Protein AF-A0A938Q9A0-F1 (afdb_monomer)

Structure (mmCIF, N/CA/C/O backbone):
data_AF-A0A938Q9A0-F1
#
_entry.id   AF-A0A938Q9A0-F1
#
loop_
_atom_site.group_PDB
_atom_site.id
_atom_site.type_symbol
_atom_site.label_atom_id
_atom_site.label_alt_id
_atom_site.label_comp_id
_atom_site.label_asym_id
_atom_site.label_entity_id
_atom_site.label_seq_id
_atom_site.pdbx_PDB_ins_code
_atom_site.Cartn_x
_atom_site.Cartn_y
_atom_site.Cartn_z
_atom_site.occupancy
_atom_site.B_iso_or_equiv
_atom_site.auth_seq_id
_atom_site.auth_comp_id
_atom_site.auth_asym_id
_atom_site.auth_atom_id
_atom_site.pdbx_PDB_model_num
ATOM 1 N N . MET A 1 1 ? 18.899 2.960 1.659 1.00 56.22 1 MET A N 1
ATOM 2 C CA . MET A 1 1 ? 18.277 3.470 2.898 1.00 56.22 1 MET A CA 1
ATOM 3 C C . MET A 1 1 ? 16.935 4.094 2.533 1.00 56.22 1 MET A C 1
ATOM 5 O O . MET A 1 1 ? 16.934 4.959 1.668 1.00 56.22 1 MET A O 1
ATOM 9 N N . ILE A 1 2 ? 15.813 3.641 3.104 1.00 67.94 2 ILE A N 1
ATOM 10 C CA . ILE A 1 2 ? 14.470 4.151 2.763 1.00 67.94 2 ILE A CA 1
ATOM 11 C C . ILE A 1 2 ? 13.910 4.893 3.974 1.00 67.94 2 ILE A C 1
ATOM 13 O O . ILE A 1 2 ? 13.838 4.337 5.070 1.00 67.94 2 ILE A O 1
ATOM 17 N N . CYS A 1 3 ? 13.526 6.153 3.779 1.00 80.00 3 CYS A N 1
ATOM 18 C CA . CYS A 1 3 ? 12.775 6.898 4.783 1.00 80.00 3 CYS A CA 1
ATOM 19 C C . CYS A 1 3 ? 11.331 6.392 4.789 1.00 80.00 3 CYS A C 1
ATOM 21 O O . CYS A 1 3 ? 10.686 6.365 3.738 1.00 80.00 3 CYS A O 1
ATOM 23 N N . ILE A 1 4 ? 10.836 5.985 5.954 1.00 85.50 4 ILE A N 1
ATOM 24 C CA . ILE A 1 4 ? 9.494 5.433 6.125 1.00 85.50 4 ILE A CA 1
ATOM 25 C C . ILE A 1 4 ? 8.637 6.445 6.882 1.00 85.50 4 ILE A C 1
ATOM 27 O O . ILE A 1 4 ? 9.059 7.037 7.873 1.00 85.50 4 ILE A O 1
ATOM 31 N N . GLU A 1 5 ? 7.412 6.649 6.419 1.00 91.62 5 GLU A N 1
ATOM 32 C CA . GLU A 1 5 ? 6.390 7.369 7.165 1.00 91.62 5 GLU A CA 1
ATOM 33 C C . GLU A 1 5 ? 5.386 6.369 7.738 1.00 91.62 5 GLU A C 1
ATOM 35 O O . GLU A 1 5 ? 5.015 5.379 7.104 1.00 91.62 5 GLU A O 1
ATOM 40 N N . LYS A 1 6 ? 4.960 6.643 8.966 1.00 93.12 6 LYS A N 1
ATOM 41 C CA . LYS A 1 6 ? 3.961 5.891 9.707 1.00 93.12 6 LYS A CA 1
ATOM 42 C C . LYS A 1 6 ? 2.681 6.704 9.790 1.00 93.12 6 LYS A C 1
ATOM 44 O O . LYS A 1 6 ? 2.700 7.806 10.334 1.00 93.12 6 LYS A O 1
ATOM 49 N N . ALA A 1 7 ? 1.571 6.150 9.315 1.00 94.62 7 ALA A N 1
ATOM 50 C CA . ALA A 1 7 ? 0.244 6.711 9.553 1.00 94.62 7 ALA A CA 1
ATOM 51 C C . ALA A 1 7 ? -0.499 5.849 10.576 1.00 94.62 7 ALA A C 1
ATOM 53 O O . ALA A 1 7 ? -0.670 4.651 10.370 1.00 94.62 7 ALA A O 1
ATOM 54 N N . ILE A 1 8 ? -0.902 6.450 11.691 1.00 94.81 8 ILE A N 1
ATOM 55 C CA . ILE A 1 8 ? -1.586 5.801 12.811 1.00 94.81 8 ILE A CA 1
ATOM 56 C C . ILE A 1 8 ? -3.073 6.124 12.706 1.00 94.81 8 ILE A C 1
ATOM 58 O O . ILE A 1 8 ? -3.436 7.295 12.680 1.00 94.81 8 ILE A O 1
ATOM 62 N N . PHE A 1 9 ? -3.919 5.100 12.687 1.00 94.69 9 PHE A N 1
ATOM 63 C CA . PHE A 1 9 ? -5.373 5.196 12.595 1.00 94.69 9 PHE A CA 1
ATOM 64 C C . PHE A 1 9 ? -5.993 4.768 13.920 1.00 94.69 9 PHE A C 1
ATOM 66 O O . PHE A 1 9 ? -5.684 3.686 14.414 1.00 94.69 9 PHE A O 1
ATOM 73 N N . GLN A 1 10 ? -6.874 5.596 14.478 1.00 94.75 10 GLN A N 1
ATOM 74 C CA . GLN A 1 10 ? -7.538 5.355 15.759 1.00 94.75 10 GLN A CA 1
ATOM 75 C C . GLN A 1 10 ? -9.055 5.527 15.647 1.00 94.75 10 GLN A C 1
ATOM 77 O O . GLN A 1 10 ? -9.542 6.528 15.113 1.00 94.75 10 GLN A O 1
ATOM 82 N N . GLY A 1 11 ? -9.790 4.562 16.194 1.00 92.88 11 GLY A N 1
ATOM 83 C CA . GLY A 1 11 ? -11.246 4.540 16.304 1.00 92.88 11 GLY A CA 1
ATOM 84 C C . GLY A 1 11 ? -11.849 3.220 15.821 1.00 92.88 11 GLY A C 1
ATOM 85 O O . GLY A 1 11 ? -11.248 2.494 15.029 1.00 92.88 11 GLY A O 1
ATOM 86 N N . ALA A 1 12 ? -13.087 2.941 16.238 1.00 90.56 12 ALA A N 1
ATOM 87 C CA . ALA A 1 12 ? -13.800 1.689 15.952 1.00 90.56 12 ALA A CA 1
ATOM 88 C C . ALA A 1 12 ? -13.906 1.317 14.454 1.00 90.56 12 ALA A C 1
ATOM 90 O O . ALA A 1 12 ? -14.073 0.151 14.109 1.00 90.56 12 ALA A O 1
ATOM 91 N N . ASN A 1 13 ? -13.780 2.290 13.542 1.00 91.75 13 ASN A N 1
ATOM 92 C CA . ASN A 1 13 ? -13.828 2.068 12.093 1.00 91.75 13 ASN A CA 1
ATOM 93 C C . ASN A 1 13 ? -12.444 1.960 11.423 1.00 91.75 13 ASN A C 1
ATOM 95 O O . ASN A 1 13 ? -12.386 1.817 10.201 1.00 91.75 13 ASN A O 1
ATOM 99 N N . ALA A 1 14 ? -11.333 2.031 12.166 1.00 91.50 14 ALA A N 1
ATOM 100 C CA . ALA A 1 14 ? -9.981 2.031 11.592 1.00 91.50 14 ALA A CA 1
ATOM 101 C C . ALA A 1 14 ? -9.721 0.777 10.742 1.00 91.50 14 ALA A C 1
ATOM 103 O O . ALA A 1 14 ? -9.290 0.877 9.592 1.00 91.50 14 ALA A O 1
ATOM 104 N N . SER A 1 15 ? -10.101 -0.391 11.265 1.00 90.12 15 SER A N 1
ATOM 105 C CA . SER A 1 15 ? -10.031 -1.663 10.541 1.00 90.12 15 SER A CA 1
ATOM 106 C C . SER A 1 15 ? -10.834 -1.637 9.234 1.00 90.12 15 SER A C 1
ATOM 108 O O . SER A 1 15 ? -10.349 -2.082 8.194 1.00 90.12 15 SER A O 1
ATOM 110 N N . LYS A 1 16 ? -12.038 -1.048 9.253 1.00 90.44 16 LYS A N 1
ATOM 111 C CA . LYS A 1 16 ? -12.917 -0.955 8.079 1.00 90.44 16 LYS A CA 1
ATOM 112 C C . LYS A 1 16 ? -12.311 -0.094 6.972 1.00 90.44 16 LYS A C 1
ATOM 114 O O . LYS A 1 16 ? -12.381 -0.485 5.812 1.00 90.44 16 LYS A O 1
ATOM 119 N N . ILE A 1 17 ? -11.704 1.044 7.312 1.00 91.75 17 ILE A N 1
ATOM 120 C CA . ILE A 1 17 ? -11.026 1.899 6.325 1.00 91.75 17 ILE A CA 1
ATOM 121 C C . ILE A 1 17 ? -9.874 1.143 5.682 1.00 91.75 17 ILE A C 1
ATOM 123 O O . ILE A 1 17 ? -9.798 1.070 4.461 1.00 91.75 17 ILE A O 1
ATOM 127 N N . LEU A 1 18 ? -9.001 0.545 6.496 1.00 91.75 18 LEU A N 1
ATOM 128 C CA . LEU A 1 18 ? -7.861 -0.202 5.975 1.00 91.75 18 LEU A CA 1
ATOM 129 C C . LEU A 1 18 ? -8.334 -1.368 5.105 1.00 91.75 18 LEU A C 1
ATOM 131 O O . LEU A 1 18 ? -7.837 -1.536 3.998 1.00 91.75 18 LEU A O 1
ATOM 135 N N . HIS A 1 19 ? -9.373 -2.089 5.530 1.00 90.62 19 HIS A N 1
ATOM 136 C CA . HIS A 1 19 ? -9.998 -3.129 4.721 1.00 90.62 19 HIS A CA 1
ATOM 137 C C . HIS A 1 19 ? -10.484 -2.613 3.357 1.00 90.62 19 HIS A C 1
ATOM 139 O O . HIS A 1 19 ? -10.348 -3.331 2.374 1.00 90.62 19 HIS A O 1
ATOM 145 N N . GLN A 1 20 ? -11.018 -1.397 3.262 1.00 91.94 20 GLN A N 1
ATOM 146 C CA . GLN A 1 20 ? -11.504 -0.832 1.997 1.00 91.94 20 GLN A CA 1
ATOM 147 C C . GLN A 1 20 ? -10.385 -0.284 1.098 1.00 91.94 20 GLN A C 1
ATOM 149 O O . GLN A 1 20 ? -10.538 -0.267 -0.124 1.00 91.94 20 GLN A O 1
ATOM 154 N N . CYS A 1 21 ? -9.273 0.160 1.685 1.00 92.62 21 CYS A N 1
ATOM 155 C CA . CYS A 1 21 ? -8.177 0.807 0.959 1.00 92.62 21 CYS A CA 1
ATOM 156 C C . CYS A 1 21 ? -7.051 -0.152 0.554 1.00 92.62 21 CYS A C 1
ATOM 158 O O . CYS A 1 21 ? -6.199 0.223 -0.249 1.00 92.62 21 CYS A O 1
ATOM 160 N N . THR A 1 22 ? -7.008 -1.365 1.111 1.00 94.19 22 THR A N 1
ATOM 161 C CA . THR A 1 22 ? -5.899 -2.298 0.890 1.00 94.19 22 THR A CA 1
ATOM 162 C C . THR A 1 22 ? -6.353 -3.652 0.335 1.00 94.19 22 THR A C 1
ATOM 164 O O . THR A 1 22 ? -7.504 -4.055 0.482 1.00 94.19 22 THR A O 1
ATOM 167 N N . THR A 1 23 ? -5.451 -4.386 -0.318 1.00 93.62 23 THR A N 1
ATOM 168 C CA . THR A 1 23 ? -5.721 -5.701 -0.940 1.00 93.62 23 THR A CA 1
ATOM 169 C C . THR A 1 23 ? -5.754 -6.896 0.015 1.00 93.62 23 THR A C 1
ATOM 171 O O . THR A 1 23 ? -6.272 -7.943 -0.360 1.00 93.62 23 THR A O 1
ATOM 174 N N . ARG A 1 24 ? -5.225 -6.784 1.237 1.00 88.94 24 ARG A N 1
ATOM 175 C CA . ARG A 1 24 ? -5.362 -7.795 2.300 1.00 88.94 24 ARG A CA 1
ATOM 176 C C . ARG A 1 24 ? -6.357 -7.344 3.346 1.00 88.94 24 ARG A C 1
ATOM 178 O O . ARG A 1 24 ? -6.617 -6.150 3.507 1.00 88.94 24 ARG A O 1
ATOM 185 N N . SER A 1 25 ? -6.975 -8.292 4.039 1.00 74.44 25 SER A N 1
ATOM 186 C CA . SER A 1 25 ? -7.933 -7.925 5.068 1.00 74.44 25 SER A CA 1
ATOM 187 C C . SER A 1 25 ? -7.241 -7.365 6.310 1.00 74.44 25 SER A C 1
ATOM 189 O O . SER A 1 25 ? -6.481 -8.061 6.970 1.00 74.44 25 SER A O 1
ATOM 191 N N . GLY A 1 26 ? -7.577 -6.124 6.669 1.00 61.84 26 GLY A N 1
ATOM 192 C CA . GLY A 1 26 ? -7.323 -5.575 8.004 1.00 61.84 26 GLY A CA 1
ATOM 193 C C . GLY A 1 26 ? -8.413 -5.927 9.028 1.00 61.84 26 GLY A C 1
ATOM 194 O O . GLY A 1 26 ? -8.375 -5.406 10.139 1.00 61.84 26 GLY A O 1
ATOM 195 N N . SER A 1 27 ? -9.418 -6.740 8.652 1.00 54.12 27 SER A N 1
ATOM 196 C CA . SER A 1 27 ? -10.580 -7.069 9.503 1.00 54.12 27 SER A CA 1
ATOM 197 C C . SER A 1 27 ? -10.294 -8.139 10.547 1.00 54.12 27 SER A C 1
ATOM 199 O O . SER A 1 27 ? -10.993 -8.221 11.552 1.00 54.12 27 SER A O 1
ATOM 201 N N . SER A 1 28 ? -9.290 -8.974 10.301 1.00 56.50 28 SER A N 1
ATOM 202 C CA . SER A 1 28 ? -8.822 -9.951 11.271 1.00 56.50 28 SER A CA 1
ATOM 203 C C . SER A 1 28 ? -7.761 -9.254 12.105 1.00 56.50 28 SER A C 1
ATOM 205 O O . SER A 1 28 ? -6.746 -8.824 11.560 1.00 56.50 28 SER A O 1
ATOM 207 N N . TYR A 1 29 ? -8.005 -9.094 13.405 1.00 56.31 29 TYR A N 1
ATOM 208 C CA . TYR A 1 29 ? -6.988 -8.615 14.335 1.00 56.31 29 TYR A CA 1
ATOM 209 C C . TYR A 1 29 ? -5.810 -9.597 14.309 1.00 56.31 29 TYR A C 1
ATOM 211 O O . TYR A 1 29 ? -5.855 -10.656 14.931 1.00 56.31 29 TYR A O 1
ATOM 219 N N . ILE A 1 30 ? -4.791 -9.271 13.519 1.00 63.22 30 ILE A N 1
ATOM 220 C CA . ILE A 1 30 ? -3.557 -10.036 13.390 1.00 63.22 30 ILE A CA 1
ATOM 221 C C . ILE A 1 30 ? -2.452 -9.102 13.863 1.00 63.22 30 ILE A C 1
ATOM 223 O O . ILE A 1 30 ? -2.239 -8.030 13.297 1.00 63.22 30 ILE A O 1
ATOM 227 N N . THR A 1 31 ? -1.809 -9.484 14.962 1.00 65.06 31 THR A N 1
ATOM 228 C CA . THR A 1 31 ? -0.734 -8.713 15.598 1.00 65.06 31 THR A CA 1
ATOM 229 C C . THR A 1 31 ? 0.537 -8.699 14.753 1.00 65.06 31 THR A C 1
ATOM 231 O O . THR A 1 31 ? 1.344 -7.779 14.870 1.00 65.06 31 THR A O 1
ATOM 234 N N . GLU A 1 32 ? 0.709 -9.691 13.880 1.00 78.88 32 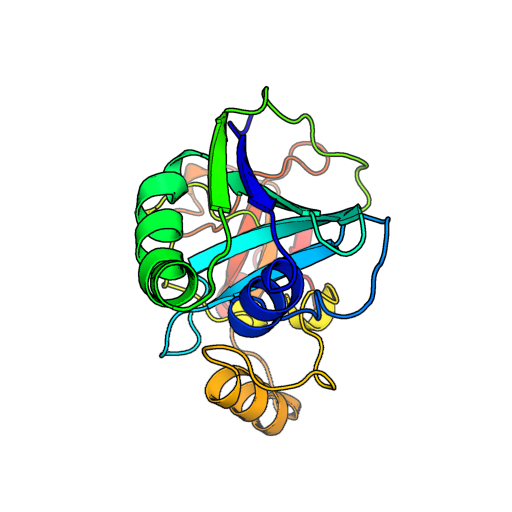GLU A N 1
ATOM 235 C CA . GLU A 1 32 ? 1.823 -9.748 12.942 1.00 78.88 32 GLU A CA 1
ATOM 236 C C . GLU A 1 32 ? 1.654 -8.723 11.810 1.00 78.88 32 GLU A C 1
ATOM 238 O O . GLU A 1 32 ? 0.584 -8.658 11.192 1.00 78.88 32 GLU A O 1
ATOM 243 N N . PRO A 1 33 ? 2.700 -7.934 11.497 1.00 83.06 33 PRO A N 1
ATOM 244 C CA . PRO A 1 33 ? 2.660 -7.005 10.381 1.00 83.06 33 PRO A CA 1
ATOM 245 C C . PRO A 1 33 ? 2.409 -7.721 9.053 1.00 83.06 33 PRO A C 1
ATOM 247 O O . PRO A 1 33 ? 3.059 -8.714 8.734 1.00 83.06 33 PRO A O 1
ATOM 250 N N . GLN A 1 34 ? 1.514 -7.174 8.236 1.00 86.50 34 GLN A N 1
ATOM 251 C CA . GLN A 1 34 ? 1.196 -7.716 6.918 1.00 86.50 34 GLN A CA 1
ATOM 252 C C . GLN A 1 34 ? 1.506 -6.709 5.827 1.00 86.50 34 GLN A C 1
ATOM 254 O O . GLN A 1 34 ? 1.153 -5.536 5.928 1.00 86.50 34 GLN A O 1
ATOM 259 N N . ILE A 1 35 ? 2.122 -7.172 4.745 1.00 89.00 35 ILE A N 1
ATOM 260 C CA . ILE A 1 35 ? 2.282 -6.355 3.547 1.00 89.00 35 ILE A CA 1
ATOM 261 C C . ILE A 1 35 ? 0.995 -6.407 2.738 1.00 89.00 35 ILE A C 1
ATOM 263 O O . ILE A 1 35 ? 0.460 -7.477 2.456 1.00 89.00 35 ILE A O 1
ATOM 267 N N . SER A 1 36 ? 0.505 -5.236 2.362 1.00 92.44 36 SER A N 1
ATOM 268 C CA . SER A 1 36 ? -0.679 -5.070 1.540 1.00 92.44 36 SER A CA 1
ATOM 269 C C . SER A 1 36 ? -0.441 -4.000 0.484 1.00 92.44 36 SER A C 1
ATOM 271 O O . SER A 1 36 ? 0.483 -3.195 0.577 1.00 92.44 36 SER A O 1
ATOM 273 N N . VAL A 1 37 ? -1.303 -3.973 -0.524 1.00 94.62 37 VAL A N 1
ATOM 274 C CA . VAL A 1 37 ? -1.210 -3.036 -1.639 1.00 94.62 37 VAL A CA 1
ATOM 275 C C . VAL A 1 37 ? -2.363 -2.039 -1.566 1.00 94.62 37 VAL A C 1
ATOM 277 O O . VAL A 1 37 ? -3.499 -2.442 -1.319 1.00 94.62 37 VAL A O 1
ATOM 280 N N . MET A 1 38 ? -2.084 -0.753 -1.777 1.00 96.44 38 MET A N 1
ATOM 281 C CA . MET A 1 38 ? -3.099 0.275 -2.020 1.00 96.44 38 MET A CA 1
ATOM 282 C C . MET A 1 38 ? -3.221 0.509 -3.521 1.00 96.44 38 MET A C 1
ATOM 284 O O . MET A 1 38 ? -2.213 0.693 -4.208 1.00 96.44 38 MET A O 1
ATOM 288 N N . LEU A 1 39 ? -4.449 0.500 -4.035 1.00 96.81 39 LEU A N 1
ATOM 289 C CA . LEU A 1 39 ? -4.734 0.636 -5.462 1.00 96.81 39 LEU A CA 1
ATOM 290 C C . LEU A 1 39 ? -5.507 1.920 -5.745 1.00 96.81 39 LEU A C 1
ATOM 292 O O . LEU A 1 39 ? -6.235 2.411 -4.891 1.00 96.81 39 LEU A O 1
ATOM 296 N N . ASN A 1 40 ? -5.417 2.435 -6.967 1.00 95.62 40 ASN A N 1
ATOM 297 C CA . ASN A 1 40 ? -6.371 3.418 -7.471 1.00 95.62 40 ASN A CA 1
ATOM 298 C C . ASN A 1 40 ? -7.631 2.737 -8.050 1.00 95.62 40 ASN A C 1
ATOM 300 O O . ASN A 1 40 ? -7.730 1.511 -8.130 1.00 95.62 40 ASN A O 1
ATOM 304 N N . ARG A 1 41 ? -8.604 3.541 -8.504 1.00 93.56 41 ARG A N 1
ATOM 305 C CA . ARG A 1 41 ? -9.857 3.048 -9.116 1.00 93.56 41 ARG A CA 1
ATOM 306 C C . ARG A 1 41 ? -9.636 2.223 -10.387 1.00 93.56 41 ARG A C 1
ATOM 308 O O . ARG A 1 41 ? -10.471 1.397 -10.730 1.00 93.56 41 ARG A O 1
ATOM 315 N N . GLN A 1 42 ? -8.525 2.441 -11.084 1.00 93.44 42 GLN A N 1
ATOM 316 C CA . GLN A 1 42 ? -8.128 1.699 -12.277 1.00 93.44 42 GLN A CA 1
ATOM 317 C C . GLN A 1 42 ? -7.357 0.407 -11.943 1.00 93.44 42 GLN A C 1
ATOM 319 O O . GLN A 1 42 ? -6.855 -0.249 -12.855 1.00 93.44 42 GLN A O 1
ATOM 324 N N . GLY A 1 43 ? -7.242 0.035 -10.661 1.00 93.06 43 GLY A N 1
ATOM 325 C CA . GLY A 1 43 ? -6.537 -1.169 -10.213 1.00 93.06 43 GLY A CA 1
ATOM 326 C C . GLY A 1 43 ? -5.012 -1.073 -10.294 1.00 93.06 43 GLY A C 1
ATOM 327 O O . GLY A 1 43 ? -4.334 -2.102 -10.309 1.00 93.06 43 GLY A O 1
ATOM 328 N N . ARG A 1 44 ? -4.460 0.143 -10.384 1.00 93.62 44 ARG A N 1
ATOM 329 C CA . ARG A 1 44 ? -3.012 0.381 -10.397 1.00 93.62 44 ARG A CA 1
ATOM 330 C C . ARG A 1 44 ? -2.484 0.613 -8.994 1.00 93.62 44 ARG A C 1
ATOM 332 O O . ARG A 1 44 ? -3.149 1.253 -8.185 1.00 93.62 44 ARG A O 1
ATOM 339 N N . VAL A 1 45 ? -1.283 0.119 -8.731 1.00 93.31 45 VAL A N 1
ATOM 340 C CA . VAL A 1 45 ? -0.627 0.183 -7.428 1.00 93.31 45 VAL A CA 1
ATOM 341 C C . VAL A 1 45 ? -0.181 1.603 -7.136 1.00 93.31 45 VAL A C 1
ATOM 343 O O . VAL A 1 45 ? 0.662 2.146 -7.842 1.00 93.31 45 VAL A O 1
ATOM 346 N N . LEU A 1 46 ? -0.732 2.190 -6.077 1.00 95.00 46 LEU A N 1
ATOM 347 C CA . LEU A 1 46 ? -0.286 3.478 -5.559 1.00 95.00 46 LEU A CA 1
ATOM 348 C C . LEU A 1 46 ? 0.927 3.311 -4.647 1.00 95.00 46 LEU A C 1
ATOM 350 O O . LEU A 1 46 ? 1.899 4.056 -4.762 1.00 95.00 46 LEU A O 1
ATOM 354 N N . ALA A 1 47 ? 0.858 2.320 -3.760 1.00 92.94 47 ALA A N 1
ATOM 355 C CA . ALA A 1 47 ? 1.915 1.976 -2.827 1.00 92.94 47 ALA A CA 1
ATOM 356 C C . ALA A 1 47 ? 1.753 0.538 -2.340 1.00 92.94 47 ALA A C 1
ATOM 358 O O . ALA A 1 47 ? 0.638 0.013 -2.258 1.00 92.94 47 ALA A O 1
ATOM 359 N N . LEU A 1 48 ? 2.868 -0.051 -1.923 1.00 91.50 48 LEU A N 1
ATOM 360 C CA . LEU A 1 48 ? 2.833 -1.109 -0.928 1.00 91.50 48 LEU A CA 1
ATOM 361 C C . LEU A 1 48 ? 2.900 -0.473 0.450 1.00 91.50 48 LEU A C 1
ATOM 363 O O . LEU A 1 48 ? 3.542 0.562 0.633 1.00 91.50 48 LEU A O 1
ATOM 367 N N . VAL A 1 49 ? 2.219 -1.095 1.401 1.00 91.81 49 VAL A N 1
ATOM 368 C CA . VAL A 1 49 ? 2.148 -0.651 2.787 1.00 91.81 49 VAL A CA 1
ATOM 369 C C . VAL A 1 49 ? 2.306 -1.856 3.701 1.00 91.81 49 VAL A C 1
ATOM 371 O O . VAL A 1 49 ? 1.768 -2.930 3.430 1.00 91.81 49 VAL A O 1
ATOM 374 N N . ARG A 1 50 ? 3.012 -1.683 4.813 1.00 90.00 50 ARG A N 1
ATOM 375 C CA . ARG A 1 50 ? 2.975 -2.643 5.916 1.00 90.00 50 ARG A CA 1
ATOM 376 C C . ARG A 1 50 ? 1.899 -2.205 6.890 1.00 90.00 50 ARG A C 1
ATOM 378 O O . ARG A 1 50 ? 1.967 -1.090 7.383 1.00 90.00 50 ARG A O 1
ATOM 385 N N . VAL A 1 51 ? 0.926 -3.061 7.160 1.00 91.06 51 VAL A N 1
ATOM 386 C CA . VAL A 1 51 ? -0.175 -2.818 8.092 1.00 91.06 51 VAL A CA 1
ATOM 387 C C . VAL A 1 51 ? 0.086 -3.595 9.375 1.00 91.06 51 VAL A C 1
ATOM 389 O O . VAL A 1 51 ? 0.308 -4.802 9.319 1.00 91.06 51 VAL A O 1
ATOM 392 N N . THR A 1 52 ? 0.005 -2.926 10.521 1.00 89.12 52 THR A N 1
ATOM 393 C CA . THR A 1 52 ? 0.150 -3.553 11.838 1.00 89.12 52 THR A CA 1
ATOM 394 C C . THR A 1 52 ? -1.021 -3.160 12.729 1.00 89.12 52 THR A C 1
ATOM 396 O O . THR A 1 52 ? -1.320 -1.972 12.890 1.00 89.12 52 THR A O 1
ATOM 399 N N . ALA A 1 53 ? -1.674 -4.151 13.337 1.00 89.44 53 ALA A N 1
ATOM 400 C CA . ALA A 1 53 ? -2.669 -3.916 14.374 1.00 89.44 53 ALA A CA 1
ATOM 401 C C . ALA A 1 53 ? -1.975 -3.648 15.718 1.00 89.44 53 ALA A C 1
ATOM 403 O O . ALA A 1 53 ? -1.129 -4.425 16.154 1.00 89.44 53 ALA A O 1
ATOM 404 N N . LEU A 1 54 ? -2.339 -2.556 16.389 1.00 87.88 54 LEU A N 1
ATOM 405 C CA . LEU A 1 54 ? -1.901 -2.267 17.759 1.00 87.88 54 LEU A CA 1
ATOM 406 C C . LEU A 1 54 ? -2.901 -2.851 18.761 1.00 87.88 54 LEU A C 1
ATOM 408 O O . LEU A 1 54 ? -2.534 -3.518 19.722 1.00 87.88 54 LEU A O 1
ATOM 412 N N . ASN A 1 55 ? -4.184 -2.606 18.514 1.00 88.75 55 ASN A N 1
ATOM 413 C CA . ASN A 1 55 ? -5.324 -3.138 19.255 1.00 88.75 55 ASN A CA 1
ATOM 414 C C . ASN A 1 55 ? -6.556 -3.133 18.317 1.00 88.75 55 ASN A C 1
ATOM 416 O O . ASN A 1 55 ? -6.440 -2.664 17.182 1.00 88.75 55 ASN A O 1
ATOM 420 N N . PRO A 1 56 ? -7.730 -3.639 18.736 1.00 87.12 56 PRO A N 1
ATOM 421 C CA . PRO A 1 56 ? -8.904 -3.709 17.862 1.00 87.12 56 PRO A CA 1
ATOM 422 C C . PRO A 1 56 ? -9.353 -2.373 17.238 1.00 87.12 56 PRO A C 1
ATOM 424 O O . PRO A 1 56 ? -9.965 -2.386 16.170 1.00 87.12 56 PRO A O 1
ATOM 427 N N . GLU A 1 57 ? -9.018 -1.230 17.846 1.00 90.69 57 GLU A N 1
ATOM 428 C CA . GLU A 1 57 ? -9.401 0.115 17.390 1.00 90.69 57 GLU A CA 1
ATOM 429 C C . GLU A 1 57 ? -8.218 0.972 16.919 1.00 90.69 57 GLU A C 1
ATOM 431 O O . GLU A 1 57 ? -8.402 2.136 16.560 1.00 90.69 57 GLU A O 1
ATOM 436 N N . ALA A 1 58 ? -6.999 0.434 16.921 1.00 91.19 58 ALA A N 1
ATOM 437 C CA . ALA A 1 58 ? -5.807 1.181 16.559 1.00 91.19 58 ALA A CA 1
ATOM 438 C C . ALA A 1 58 ? -4.884 0.359 15.667 1.00 91.19 58 ALA A C 1
ATOM 440 O O . ALA A 1 58 ? -4.481 -0.755 15.999 1.00 91.19 58 ALA A O 1
ATOM 441 N N . TYR A 1 59 ? -4.509 0.957 14.545 1.00 92.69 59 TYR A N 1
ATOM 442 C CA . TYR A 1 59 ? -3.659 0.357 13.526 1.00 92.69 59 TYR A CA 1
ATOM 443 C C . TYR A 1 59 ? -2.622 1.383 13.102 1.00 92.69 59 TYR A C 1
ATOM 445 O O . TYR A 1 59 ? -2.847 2.587 13.222 1.00 92.69 59 TYR A O 1
ATOM 453 N N . TYR A 1 60 ? -1.506 0.933 12.550 1.00 92.19 60 TYR A N 1
ATOM 454 C CA . TYR A 1 60 ? -0.667 1.814 11.757 1.00 92.19 60 TYR A CA 1
ATOM 455 C C . TYR A 1 60 ? -0.313 1.170 10.429 1.00 92.19 60 TYR A C 1
ATOM 457 O O . TYR A 1 60 ? -0.285 -0.055 10.303 1.00 92.19 60 TYR A O 1
ATOM 465 N N . ILE A 1 61 ? -0.037 2.021 9.448 1.00 92.69 61 ILE A N 1
ATOM 466 C CA . ILE A 1 61 ? 0.615 1.616 8.211 1.00 92.69 61 ILE A CA 1
ATOM 467 C C . ILE A 1 61 ? 1.991 2.262 8.113 1.00 92.69 61 ILE A C 1
ATOM 469 O O . ILE A 1 61 ? 2.175 3.394 8.559 1.00 92.69 61 ILE A O 1
ATOM 473 N N . GLU A 1 62 ? 2.933 1.553 7.513 1.00 91.19 62 GLU A N 1
ATOM 474 C CA . GLU A 1 62 ? 4.265 2.036 7.156 1.00 91.19 62 GLU A CA 1
ATOM 475 C C . GLU A 1 62 ? 4.431 1.984 5.638 1.00 91.19 62 GLU A C 1
ATOM 477 O O . GLU A 1 62 ? 4.071 0.990 5.000 1.00 91.19 62 GLU A O 1
ATOM 482 N N . TYR A 1 63 ? 4.972 3.053 5.062 1.00 89.94 63 TYR A N 1
ATOM 483 C CA . TYR A 1 63 ? 5.245 3.163 3.629 1.00 89.94 63 TYR A CA 1
ATOM 484 C C . TYR A 1 63 ? 6.381 4.162 3.355 1.00 89.94 63 TYR A C 1
ATOM 486 O O . TYR A 1 63 ? 6.730 4.951 4.237 1.00 89.94 63 TYR A O 1
ATOM 494 N N . PRO A 1 64 ? 6.970 4.175 2.145 1.00 88.00 64 PRO A N 1
ATOM 495 C CA . PRO A 1 64 ? 8.025 5.121 1.794 1.00 88.00 64 PRO A CA 1
ATOM 496 C C . PRO A 1 64 ? 7.557 6.578 1.888 1.00 88.00 64 PRO A C 1
ATOM 498 O O . PRO A 1 64 ? 6.614 6.987 1.212 1.00 88.00 64 PRO A O 1
ATOM 501 N N . ALA A 1 65 ? 8.250 7.381 2.695 1.00 89.56 65 ALA A N 1
ATOM 502 C CA . ALA A 1 65 ? 7.890 8.766 2.998 1.00 89.56 65 ALA A CA 1
ATOM 503 C C . ALA A 1 65 ? 7.653 9.674 1.769 1.00 89.56 65 ALA A C 1
ATOM 505 O O . ALA A 1 65 ? 6.756 10.516 1.844 1.00 89.56 65 ALA A O 1
ATOM 506 N N . PRO A 1 66 ? 8.352 9.518 0.621 1.00 88.44 66 PRO A N 1
ATOM 507 C CA . PRO A 1 66 ? 8.047 10.312 -0.571 1.00 88.44 66 PRO A CA 1
ATOM 508 C C . PRO A 1 66 ? 6.605 10.158 -1.082 1.00 88.44 66 PRO A C 1
ATOM 510 O O . PRO A 1 66 ? 6.093 11.060 -1.739 1.00 88.44 66 PRO A O 1
ATOM 513 N N . LEU A 1 67 ? 5.919 9.056 -0.754 1.00 91.50 67 LEU A N 1
ATOM 514 C CA . LEU A 1 67 ? 4.525 8.823 -1.140 1.00 91.50 67 LEU A CA 1
ATOM 515 C C . LEU A 1 67 ? 3.502 9.517 -0.225 1.00 91.50 67 LEU A C 1
ATOM 517 O O . LEU A 1 67 ? 2.304 9.403 -0.468 1.00 91.50 67 LEU A O 1
ATOM 521 N N . SER A 1 68 ? 3.938 10.250 0.805 1.00 94.50 68 SER A N 1
ATOM 522 C CA . SER A 1 68 ? 3.064 10.864 1.818 1.00 94.50 68 SER A CA 1
ATOM 523 C C . SER A 1 68 ? 1.886 11.646 1.235 1.00 94.50 68 SER A C 1
ATOM 525 O O . SER A 1 68 ? 0.743 11.426 1.634 1.00 94.50 68 SER A O 1
ATOM 527 N N . ALA A 1 69 ? 2.149 12.537 0.273 1.00 95.50 69 ALA A N 1
ATOM 528 C CA . ALA A 1 69 ? 1.112 13.367 -0.339 1.00 95.50 69 ALA A CA 1
ATOM 529 C C . ALA A 1 69 ? 0.057 12.515 -1.064 1.00 95.50 69 ALA A C 1
ATOM 531 O O . ALA A 1 69 ? -1.137 12.697 -0.835 1.00 95.50 69 ALA A O 1
ATOM 532 N N . LEU A 1 70 ? 0.506 11.529 -1.848 1.00 95.44 70 LEU A N 1
ATOM 533 C CA . LEU A 1 70 ? -0.356 10.595 -2.576 1.00 95.44 70 LEU A CA 1
ATOM 534 C C . LEU A 1 70 ? -1.208 9.750 -1.621 1.00 95.44 70 LEU A C 1
ATOM 536 O O . LEU A 1 70 ? -2.406 9.590 -1.834 1.00 95.44 70 LEU A O 1
ATOM 540 N N . ILE A 1 71 ? -0.607 9.223 -0.550 1.00 96.06 71 ILE A N 1
ATOM 541 C CA . ILE A 1 71 ? -1.317 8.408 0.445 1.00 96.06 71 ILE A CA 1
ATOM 542 C C . ILE A 1 71 ? -2.351 9.237 1.206 1.00 96.06 71 ILE A C 1
ATOM 544 O O . ILE A 1 71 ? -3.470 8.773 1.420 1.00 96.06 71 ILE A O 1
ATOM 548 N N . LYS A 1 72 ? -2.009 10.471 1.591 1.00 96.19 72 LYS A N 1
ATOM 549 C CA . LYS A 1 72 ? -2.943 11.389 2.255 1.00 96.19 72 LYS A CA 1
ATOM 550 C C . LYS A 1 72 ? -4.133 11.707 1.355 1.00 96.19 72 LYS A C 1
ATOM 552 O O . LYS A 1 72 ? -5.266 11.564 1.803 1.00 96.19 72 LYS A O 1
ATOM 557 N N . GLU A 1 73 ? -3.890 12.052 0.092 1.00 95.94 73 GLU A N 1
ATOM 558 C CA . GLU A 1 73 ? -4.948 12.300 -0.895 1.00 95.94 73 GLU A CA 1
ATOM 559 C C . GLU A 1 73 ? -5.829 11.061 -1.114 1.00 95.94 73 GLU A C 1
ATOM 561 O O . GLU A 1 73 ? -7.055 11.152 -1.134 1.00 95.94 73 GLU A O 1
ATOM 566 N N . HIS A 1 74 ? -5.213 9.882 -1.219 1.00 95.31 74 HIS A N 1
ATOM 567 C CA . HIS A 1 74 ? -5.926 8.626 -1.414 1.00 95.31 74 HIS A CA 1
ATOM 568 C C . HIS A 1 74 ? -6.839 8.270 -0.231 1.00 95.31 74 HIS A C 1
ATOM 570 O O . HIS A 1 74 ? -7.963 7.812 -0.435 1.00 95.31 74 HIS A O 1
ATOM 576 N N . LEU A 1 75 ? -6.372 8.478 1.004 1.00 94.69 75 LEU A N 1
ATOM 577 C CA . LEU A 1 75 ? -7.100 8.114 2.224 1.00 94.69 75 LEU A CA 1
ATOM 578 C C . LEU A 1 75 ? -8.133 9.159 2.659 1.00 94.69 75 LEU A C 1
ATOM 580 O O . LEU A 1 75 ? -9.097 8.816 3.344 1.00 94.69 75 LEU A O 1
ATOM 584 N N . ASP A 1 76 ? -7.958 10.416 2.268 1.00 94.31 76 ASP A N 1
ATOM 585 C CA . ASP A 1 76 ? -8.789 11.549 2.678 1.00 94.31 76 ASP A CA 1
ATOM 586 C C . ASP A 1 76 ? -10.313 11.324 2.485 1.00 94.31 76 ASP A C 1
ATOM 588 O O . ASP A 1 76 ? -11.071 11.523 3.443 1.00 94.31 76 ASP A O 1
ATOM 592 N N . PRO A 1 77 ? -10.811 10.792 1.346 1.00 92.19 77 PRO A N 1
ATOM 593 C CA . PRO A 1 77 ? -12.228 10.452 1.194 1.00 92.19 77 PRO A CA 1
ATOM 594 C C . PRO A 1 77 ? -12.745 9.439 2.225 1.00 92.19 77 PRO A C 1
ATOM 596 O O . PRO A 1 77 ? -13.883 9.554 2.683 1.00 92.19 77 PRO A O 1
ATOM 599 N N . PHE A 1 78 ? -11.918 8.465 2.609 1.00 91.38 78 PHE A N 1
ATOM 600 C CA . PHE A 1 78 ? -12.282 7.421 3.567 1.00 91.38 78 PHE A CA 1
ATOM 601 C C . PHE A 1 78 ? -12.234 7.936 5.009 1.00 91.38 78 PHE A C 1
ATOM 603 O O . PHE A 1 78 ? -13.046 7.544 5.849 1.00 91.38 78 PHE A O 1
ATOM 610 N N . LEU A 1 79 ? -11.310 8.849 5.307 1.00 92.62 79 LEU A N 1
ATOM 611 C CA . LEU A 1 79 ? -11.149 9.441 6.635 1.00 92.62 79 LEU A CA 1
ATOM 612 C C . LEU A 1 79 ? -12.274 10.425 6.975 1.00 92.62 79 LEU A C 1
ATOM 614 O O . LEU A 1 79 ? -12.809 10.381 8.082 1.00 92.62 79 LEU A O 1
ATOM 618 N N . ARG A 1 80 ? -12.718 11.248 6.015 1.00 89.62 80 ARG A N 1
ATOM 619 C CA . ARG A 1 80 ? -13.796 12.231 6.239 1.00 89.62 80 ARG A CA 1
ATOM 620 C C . ARG A 1 80 ? -15.115 11.622 6.722 1.00 89.62 80 ARG A C 1
ATOM 622 O O . ARG A 1 80 ? -15.849 12.268 7.463 1.00 89.62 80 ARG A O 1
ATOM 629 N N . LEU A 1 81 ? -15.427 10.396 6.304 1.00 81.62 81 LEU A N 1
ATOM 630 C CA . LEU A 1 81 ? -16.735 9.767 6.534 1.00 81.62 81 LEU A CA 1
ATOM 631 C C . LEU A 1 81 ? -16.741 8.728 7.664 1.00 81.62 81 LEU A C 1
ATOM 633 O O . LEU A 1 81 ? -17.781 8.143 7.959 1.00 81.62 81 LEU A O 1
ATOM 637 N N . SER A 1 82 ? -15.597 8.474 8.297 1.00 84.50 82 SER A N 1
ATOM 638 C CA . SER A 1 82 ? -15.396 7.278 9.126 1.00 84.50 82 SER A CA 1
ATOM 639 C C . SER A 1 82 ? -15.235 7.539 10.621 1.00 84.50 82 SER A C 1
ATOM 641 O O . SER A 1 82 ? -15.245 6.583 11.399 1.00 84.50 82 SER A O 1
ATOM 643 N N . ARG A 1 83 ? -15.115 8.807 11.044 1.00 86.88 83 ARG A N 1
ATOM 644 C CA . ARG A 1 83 ? -14.789 9.199 12.433 1.00 86.88 83 ARG A CA 1
ATOM 645 C C . ARG A 1 83 ? -13.481 8.580 12.951 1.00 86.88 83 ARG A C 1
ATOM 647 O O . ARG A 1 83 ? -13.313 8.417 14.155 1.00 86.88 83 ARG A O 1
ATOM 654 N N . VAL A 1 84 ? -12.567 8.221 12.052 1.00 92.94 84 VAL A N 1
ATOM 655 C CA . VAL A 1 84 ? -11.234 7.724 12.407 1.00 92.94 84 VAL A CA 1
ATOM 656 C C . VAL A 1 84 ? -10.267 8.893 12.448 1.00 92.94 84 VAL A C 1
ATOM 658 O O . VAL A 1 84 ? -10.194 9.683 11.507 1.00 92.94 84 VAL A O 1
ATOM 661 N N . ARG A 1 85 ? -9.503 8.994 13.535 1.00 93.88 85 ARG A N 1
ATOM 662 C CA . ARG A 1 85 ? -8.388 9.936 13.634 1.00 93.88 85 ARG A CA 1
ATOM 663 C C . ARG A 1 85 ? -7.170 9.310 12.972 1.00 93.88 85 ARG A C 1
ATOM 665 O O . ARG A 1 85 ? -6.817 8.180 13.303 1.00 93.88 85 ARG A O 1
ATOM 672 N N . ALA A 1 86 ? -6.536 10.044 12.065 1.00 94.88 86 ALA A N 1
ATOM 673 C CA . ALA A 1 86 ? -5.285 9.639 11.442 1.00 94.88 86 ALA A CA 1
ATOM 674 C C . ALA A 1 86 ? -4.168 10.632 11.788 1.00 94.88 86 ALA A C 1
ATOM 676 O O . ALA A 1 86 ? -4.360 11.843 11.686 1.00 94.88 86 ALA A O 1
ATOM 677 N N . GLU A 1 87 ? -3.011 10.122 12.204 1.00 95.69 87 GLU A N 1
ATOM 678 C CA . GLU A 1 87 ? -1.811 10.914 12.488 1.00 95.69 87 GLU A CA 1
ATOM 679 C C . GLU A 1 87 ? -0.618 10.375 11.713 1.00 95.69 87 GLU A C 1
ATOM 681 O O . GLU A 1 87 ? -0.355 9.176 11.727 1.00 95.69 87 GLU A O 1
ATOM 686 N N . TRP A 1 88 ? 0.146 11.268 11.094 1.00 95.69 88 TRP A N 1
ATOM 687 C CA . TRP A 1 88 ? 1.343 10.915 10.343 1.00 95.69 88 TRP A CA 1
ATOM 688 C C . TRP A 1 88 ? 2.592 11.277 11.128 1.00 95.69 88 TRP A C 1
ATOM 690 O O . TRP A 1 88 ? 2.699 12.378 11.670 1.00 95.69 88 TRP A O 1
ATOM 700 N N . ARG A 1 89 ? 3.542 10.348 11.187 1.00 92.75 89 ARG A N 1
ATOM 701 C CA . ARG A 1 89 ? 4.836 10.521 11.844 1.00 92.75 89 ARG A CA 1
ATOM 702 C C . ARG A 1 89 ? 5.908 9.889 10.980 1.00 92.75 89 ARG A C 1
ATOM 704 O O . ARG A 1 89 ? 5.770 8.744 10.567 1.00 92.75 89 ARG A O 1
ATOM 711 N N . ILE A 1 90 ? 6.999 10.602 10.746 1.00 85.50 90 ILE A N 1
ATOM 712 C CA . ILE A 1 90 ? 8.182 9.992 10.140 1.00 85.50 90 ILE A CA 1
ATOM 713 C C . ILE A 1 90 ? 8.699 8.942 11.129 1.00 85.50 90 ILE A C 1
ATOM 715 O O . ILE A 1 90 ? 8.969 9.272 12.286 1.00 85.50 90 ILE A O 1
ATOM 719 N N . SER A 1 91 ? 8.792 7.680 10.706 1.00 75.88 91 SER A N 1
ATOM 720 C CA . SER A 1 91 ? 9.541 6.687 11.471 1.00 75.88 91 SER A CA 1
ATOM 721 C C . SER A 1 91 ? 10.992 6.732 11.016 1.00 75.88 91 SER A C 1
ATOM 723 O O . SER A 1 91 ? 11.283 7.063 9.867 1.00 75.88 91 SER A O 1
ATOM 725 N N . GLN A 1 92 ? 11.925 6.414 11.910 1.00 67.44 92 GLN A N 1
ATOM 726 C CA . GLN A 1 92 ? 13.324 6.296 11.515 1.00 67.44 92 GLN A CA 1
ATOM 727 C C . GLN A 1 92 ? 13.485 5.310 10.348 1.00 67.44 92 GLN A C 1
ATOM 729 O O . GLN A 1 92 ? 12.641 4.441 10.104 1.00 67.44 92 GLN A O 1
ATOM 734 N N . ILE A 1 93 ? 14.582 5.511 9.626 1.00 60.81 93 ILE A N 1
ATOM 735 C CA . ILE A 1 93 ? 15.098 4.663 8.558 1.00 60.81 93 ILE A CA 1
ATOM 736 C C . ILE A 1 93 ? 14.959 3.183 8.932 1.00 60.81 93 ILE A C 1
ATOM 738 O O . ILE A 1 93 ? 15.481 2.756 9.959 1.00 60.81 93 ILE A O 1
ATOM 742 N N . PHE A 1 94 ? 14.286 2.406 8.087 1.00 58.50 94 PHE A N 1
ATOM 743 C CA . PHE A 1 94 ? 14.248 0.954 8.239 1.00 58.50 94 PHE A CA 1
ATOM 744 C C . PHE A 1 94 ? 15.484 0.342 7.562 1.00 58.50 94 PHE A C 1
ATOM 746 O O . PHE A 1 94 ? 15.735 0.586 6.378 1.00 58.50 94 PHE A O 1
ATOM 753 N N . GLU A 1 95 ? 16.229 -0.477 8.301 1.00 50.47 95 GLU A N 1
ATOM 754 C CA . GLU A 1 95 ? 16.945 -1.614 7.719 1.00 50.47 95 GLU A CA 1
ATOM 755 C C . GLU A 1 95 ? 15.895 -2.694 7.450 1.00 50.47 95 GLU A C 1
ATOM 757 O O . GLU A 1 95 ? 15.084 -2.977 8.331 1.00 50.47 95 GLU A O 1
ATOM 762 N N . GLU A 1 96 ? 15.824 -3.233 6.229 1.00 51.06 96 GLU A N 1
ATOM 763 C CA . GLU A 1 96 ? 14.804 -4.236 5.900 1.00 51.06 96 GLU A CA 1
ATOM 764 C C . GLU A 1 96 ? 14.796 -5.380 6.927 1.00 51.06 96 GLU A C 1
ATOM 766 O O . GLU A 1 96 ? 15.852 -5.937 7.233 1.00 51.06 96 GLU A O 1
ATOM 771 N N . PRO A 1 97 ? 13.625 -5.757 7.474 1.00 45.31 97 PRO A N 1
ATOM 772 C CA . PRO A 1 97 ? 13.570 -6.859 8.409 1.00 45.31 97 PRO A CA 1
ATOM 773 C C . PRO A 1 97 ? 13.672 -8.164 7.621 1.00 45.31 97 PRO A C 1
ATOM 775 O O . PRO A 1 97 ? 12.788 -8.453 6.827 1.00 45.31 97 PRO A O 1
ATOM 778 N N . SER A 1 98 ? 14.704 -8.958 7.917 1.00 44.12 98 SER A N 1
ATOM 779 C CA . SER A 1 98 ? 14.948 -10.315 7.405 1.00 44.12 98 SER A CA 1
ATOM 780 C C . SER A 1 98 ? 15.057 -10.436 5.866 1.00 44.12 98 SER A C 1
ATOM 782 O O . SER A 1 98 ? 14.116 -10.108 5.149 1.00 44.12 98 SER A O 1
ATOM 784 N N . PRO A 1 99 ? 16.135 -11.040 5.323 1.00 50.66 99 PRO A N 1
ATOM 785 C CA . PRO A 1 99 ? 16.291 -11.317 3.883 1.00 50.66 99 PRO A CA 1
ATOM 786 C C . PRO A 1 99 ? 15.138 -12.112 3.239 1.00 50.66 99 PRO A C 1
ATOM 788 O O . PRO A 1 99 ? 15.060 -12.233 2.024 1.00 50.66 99 PRO A O 1
ATOM 791 N N . GLN A 1 100 ? 14.253 -12.699 4.043 1.00 51.44 100 GLN A N 1
ATOM 792 C CA . GLN A 1 100 ? 13.220 -13.625 3.589 1.00 51.44 100 GLN A CA 1
ATOM 793 C C . GLN A 1 100 ? 11.978 -12.930 3.008 1.00 51.44 100 GLN A C 1
ATOM 795 O O . GLN A 1 100 ? 11.218 -13.582 2.293 1.00 51.44 100 GLN A O 1
ATOM 800 N N . LEU A 1 101 ? 11.740 -11.641 3.299 1.00 60.00 101 LEU A N 1
ATOM 801 C CA . LEU A 1 101 ? 10.534 -10.934 2.855 1.00 60.00 101 LEU A CA 1
ATOM 802 C C . LEU A 1 101 ? 10.848 -9.910 1.756 1.00 60.00 101 LEU A C 1
ATOM 804 O O . LEU A 1 101 ? 11.293 -8.800 2.028 1.00 60.00 101 LEU A O 1
ATOM 808 N N . VAL A 1 102 ? 10.541 -10.268 0.509 1.00 68.62 102 VAL A N 1
ATOM 809 C CA . VAL A 1 102 ? 10.693 -9.390 -0.660 1.00 68.62 102 VAL A CA 1
ATOM 810 C C . VAL A 1 102 ? 9.507 -8.432 -0.757 1.00 68.62 102 VAL A C 1
ATOM 812 O O . VAL A 1 102 ? 8.445 -8.814 -1.244 1.00 68.62 102 VAL A O 1
ATOM 815 N N . VAL A 1 103 ? 9.685 -7.175 -0.343 1.00 76.31 103 VAL A N 1
ATOM 816 C CA . VAL A 1 103 ? 8.635 -6.150 -0.459 1.00 76.31 103 VAL A CA 1
ATOM 817 C C . VAL A 1 103 ? 8.932 -5.190 -1.606 1.00 76.31 103 VAL A C 1
ATOM 819 O O . VAL A 1 103 ? 9.864 -4.401 -1.473 1.00 76.31 103 VAL A O 1
ATOM 822 N N . PRO A 1 104 ? 8.128 -5.163 -2.689 1.00 79.12 104 PRO A N 1
ATOM 823 C CA . PRO A 1 104 ? 8.375 -4.294 -3.824 1.00 79.12 104 PRO A CA 1
ATOM 824 C C . PRO A 1 104 ? 8.016 -2.819 -3.609 1.00 79.12 104 PRO A C 1
ATOM 826 O O . PRO A 1 104 ? 7.101 -2.292 -4.234 1.00 79.12 104 PRO A O 1
ATOM 829 N N . TRP A 1 105 ? 8.720 -2.133 -2.706 1.00 82.06 105 TRP A N 1
ATOM 830 C CA . TRP A 1 105 ? 8.443 -0.739 -2.356 1.00 82.06 105 TRP A CA 1
ATOM 831 C C . TRP A 1 105 ? 8.500 0.211 -3.563 1.00 82.06 105 TRP A C 1
ATOM 833 O O . TRP A 1 105 ? 9.5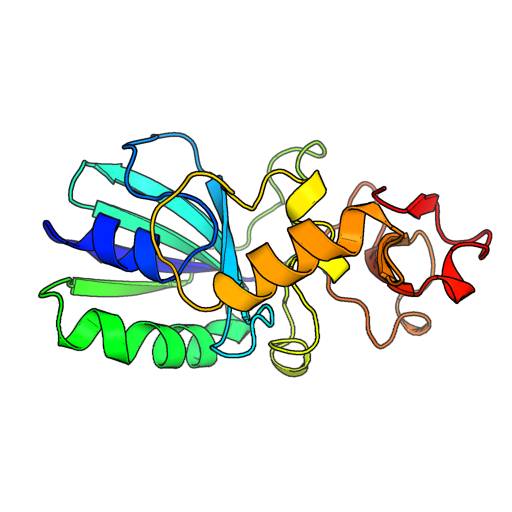59 0.432 -4.153 1.00 82.06 105 TRP A O 1
ATOM 843 N N . ILE A 1 106 ? 7.383 0.892 -3.843 1.00 83.25 106 ILE A N 1
ATOM 844 C CA . ILE A 1 106 ? 7.386 2.117 -4.653 1.00 83.25 106 ILE A CA 1
ATOM 845 C C . ILE A 1 106 ? 7.981 3.231 -3.789 1.00 83.25 106 ILE A C 1
ATOM 847 O O . ILE A 1 106 ? 7.357 3.666 -2.828 1.00 83.25 106 ILE A O 1
ATOM 851 N N . VAL A 1 107 ? 9.189 3.694 -4.110 1.00 79.06 107 VAL A N 1
ATOM 852 C CA . VAL A 1 107 ? 9.838 4.794 -3.368 1.00 79.06 107 VAL A CA 1
ATOM 853 C C . VAL A 1 107 ? 9.717 6.124 -4.106 1.00 79.06 107 VAL A C 1
ATOM 855 O O . VAL A 1 107 ? 9.534 7.156 -3.469 1.00 79.06 107 VAL A O 1
ATOM 858 N N . ASN A 1 108 ? 9.794 6.115 -5.439 1.00 80.56 10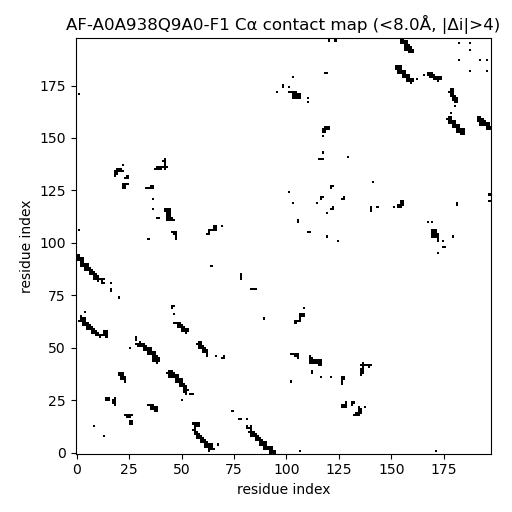8 ASN A N 1
ATOM 859 C CA . ASN A 1 108 ? 9.650 7.324 -6.244 1.00 80.56 108 ASN A CA 1
ATOM 860 C C . ASN A 1 108 ? 8.166 7.558 -6.592 1.00 80.56 108 ASN A C 1
ATOM 862 O O . ASN A 1 108 ? 7.560 6.688 -7.220 1.00 80.56 108 ASN A O 1
ATOM 866 N N . PRO A 1 109 ? 7.571 8.714 -6.247 1.00 85.25 109 PRO A N 1
ATOM 867 C CA . PRO A 1 109 ? 6.184 9.027 -6.584 1.00 85.25 109 PRO A CA 1
ATOM 868 C C . PRO A 1 109 ? 5.837 8.911 -8.073 1.00 85.25 109 PRO A C 1
ATOM 870 O O . PRO A 1 109 ? 4.709 8.543 -8.385 1.00 85.25 109 PRO A O 1
ATOM 873 N N . ILE A 1 110 ? 6.785 9.155 -8.992 1.00 83.44 110 ILE A N 1
ATOM 874 C CA . ILE A 1 110 ? 6.544 9.038 -10.447 1.00 83.44 110 ILE A CA 1
ATOM 875 C C . ILE A 1 110 ? 6.170 7.612 -10.878 1.00 83.44 110 ILE A C 1
ATOM 877 O O . ILE A 1 110 ? 5.535 7.407 -11.907 1.00 83.44 110 ILE A O 1
ATOM 881 N N . HIS A 1 111 ? 6.544 6.624 -10.067 1.00 83.69 111 HIS A N 1
ATOM 882 C CA . HIS A 1 111 ? 6.278 5.213 -10.301 1.00 83.69 111 HIS A CA 1
ATOM 883 C C . HIS A 1 111 ? 4.916 4.758 -9.743 1.00 83.69 111 HIS A C 1
ATOM 885 O O . HIS A 1 111 ? 4.429 3.672 -10.064 1.00 83.69 111 HIS A O 1
ATOM 891 N N . SER A 1 112 ? 4.273 5.593 -8.922 1.00 88.94 112 SER A N 1
ATOM 892 C CA . SER A 1 112 ? 2.936 5.332 -8.400 1.00 88.94 112 SER A CA 1
ATOM 893 C C . SER A 1 112 ? 1.913 5.308 -9.539 1.00 88.94 112 SER A C 1
ATOM 895 O O . SER A 1 112 ? 1.866 6.197 -10.384 1.00 88.94 112 SER A O 1
ATOM 897 N N . GLY A 1 113 ? 1.082 4.269 -9.581 1.00 91.12 113 GLY A N 1
ATOM 898 C CA . GLY A 1 113 ? 0.028 4.112 -10.581 1.00 91.12 113 GLY A CA 1
ATOM 899 C C . GLY A 1 113 ? 0.473 3.529 -11.928 1.00 91.12 113 GLY A C 1
ATOM 900 O O . GLY A 1 113 ? -0.384 3.338 -12.792 1.00 91.12 113 GLY A O 1
ATOM 901 N N . LEU A 1 114 ? 1.756 3.193 -12.122 1.00 86.56 114 LEU A N 1
ATOM 902 C CA . LEU A 1 114 ? 2.244 2.614 -13.385 1.00 86.56 114 LEU A CA 1
ATOM 903 C C . LEU A 1 114 ? 1.879 1.129 -13.553 1.00 86.56 114 LEU A C 1
ATOM 905 O O . LEU A 1 114 ? 1.552 0.677 -14.653 1.00 86.56 114 LEU A O 1
ATOM 909 N N . TRP A 1 115 ? 1.890 0.364 -12.461 1.00 88.00 115 TRP A N 1
ATOM 910 C CA . TRP A 1 115 ? 1.777 -1.098 -12.490 1.00 88.00 115 TRP A CA 1
ATOM 911 C C . TRP A 1 115 ? 0.484 -1.608 -11.875 1.00 88.00 115 TRP A C 1
ATOM 913 O O . TRP A 1 115 ? -0.141 -0.949 -11.050 1.00 88.00 115 TRP A O 1
ATOM 923 N N . THR A 1 116 ? 0.067 -2.801 -12.283 1.00 90.25 116 THR A N 1
ATOM 924 C CA . THR A 1 116 ? -0.929 -3.592 -11.553 1.00 90.25 116 THR A CA 1
ATOM 925 C C . THR A 1 116 ? -0.271 -4.354 -10.403 1.00 90.25 116 THR A C 1
ATOM 927 O O . THR A 1 116 ? 0.947 -4.516 -10.365 1.00 90.25 116 THR A O 1
ATOM 930 N N . ALA A 1 117 ? -1.080 -4.875 -9.478 1.00 90.31 117 ALA A N 1
ATOM 931 C CA . ALA A 1 117 ? -0.573 -5.739 -8.411 1.00 90.31 117 ALA A CA 1
ATOM 932 C C . ALA A 1 117 ? 0.110 -7.011 -8.967 1.00 90.31 117 ALA A C 1
ATOM 934 O O . ALA A 1 117 ? 1.096 -7.475 -8.404 1.00 90.31 117 ALA A O 1
ATOM 935 N N . PHE A 1 118 ? -0.359 -7.525 -10.108 1.00 87.62 118 PHE A N 1
ATOM 936 C CA . PHE A 1 118 ? 0.224 -8.690 -10.782 1.00 87.62 118 PHE A CA 1
ATOM 937 C C . PHE A 1 118 ? 1.574 -8.382 -11.431 1.00 87.62 118 PHE A C 1
ATOM 939 O O . PHE A 1 118 ? 2.477 -9.209 -11.376 1.00 87.62 118 PHE A O 1
ATOM 946 N N . ASP A 1 119 ? 1.748 -7.197 -12.023 1.00 84.31 119 ASP A N 1
ATOM 947 C CA . ASP A 1 119 ? 3.049 -6.792 -12.580 1.00 84.31 119 ASP A CA 1
ATOM 948 C C . ASP A 1 119 ? 4.141 -6.783 -11.490 1.00 84.31 119 ASP A C 1
ATOM 950 O O . ASP A 1 119 ? 5.296 -7.085 -11.778 1.00 84.31 119 ASP A O 1
ATOM 954 N N . LEU A 1 120 ? 3.759 -6.489 -10.239 1.00 83.94 120 LEU A N 1
ATOM 955 C CA . LEU A 1 120 ? 4.623 -6.521 -9.053 1.00 83.94 120 LEU A CA 1
ATOM 956 C C . LEU A 1 120 ? 4.622 -7.880 -8.323 1.00 83.94 120 LEU A C 1
ATOM 958 O O . LEU A 1 120 ? 5.063 -7.953 -7.178 1.00 83.94 120 LEU A O 1
ATOM 962 N N . SER A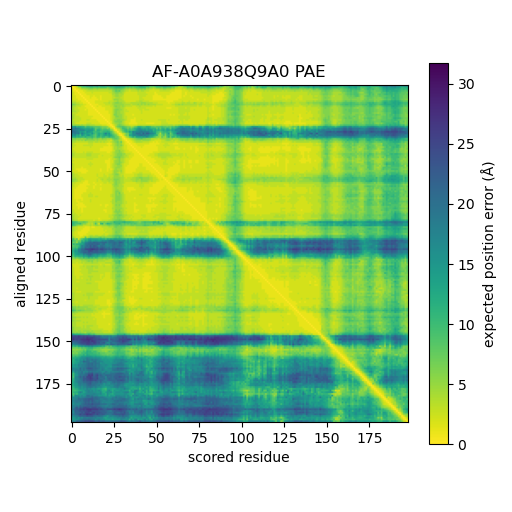 1 121 ? 4.095 -8.941 -8.943 1.00 85.31 121 SER A N 1
ATOM 963 C CA . SER A 1 121 ? 3.996 -10.297 -8.375 1.00 85.31 121 SER A CA 1
ATOM 964 C C . SER A 1 121 ? 3.300 -10.372 -7.001 1.00 85.31 121 SER A C 1
ATOM 966 O O . SER A 1 121 ? 3.555 -11.283 -6.215 1.00 85.31 121 SER A O 1
ATOM 968 N N . CYS A 1 122 ? 2.413 -9.425 -6.669 1.00 87.62 122 CYS A N 1
ATOM 969 C CA . CYS A 1 122 ? 1.757 -9.359 -5.355 1.00 87.62 122 CYS A CA 1
ATOM 970 C C . CYS A 1 122 ? 0.814 -10.544 -5.086 1.00 87.62 122 CYS A C 1
ATOM 972 O O . CYS A 1 122 ? 0.550 -10.867 -3.931 1.00 87.62 122 CYS A O 1
ATOM 974 N N . ASP A 1 123 ? 0.305 -11.183 -6.137 1.00 87.75 123 ASP A N 1
ATOM 975 C CA . ASP A 1 123 ? -0.459 -12.429 -6.081 1.00 87.75 123 ASP A CA 1
ATOM 976 C C . ASP A 1 123 ? 0.394 -13.601 -5.577 1.00 87.75 123 ASP A C 1
ATOM 978 O O . ASP A 1 123 ? -0.045 -14.356 -4.712 1.00 87.75 123 ASP A O 1
ATOM 982 N N . LEU A 1 124 ? 1.635 -13.699 -6.057 1.00 84.44 124 LEU A N 1
ATOM 983 C CA . LEU A 1 124 ? 2.585 -14.755 -5.696 1.00 84.44 124 LEU A CA 1
ATOM 984 C C . LEU A 1 124 ? 3.222 -14.515 -4.324 1.00 84.44 124 LEU A C 1
ATOM 986 O O . LEU A 1 124 ? 3.478 -15.453 -3.575 1.00 84.44 124 LEU A O 1
ATOM 990 N N . LEU A 1 125 ? 3.433 -13.244 -3.971 1.00 83.31 125 LEU A N 1
ATOM 991 C CA . LEU A 1 125 ? 3.981 -12.825 -2.677 1.00 83.31 125 LEU A CA 1
ATOM 992 C C . LEU A 1 125 ? 2.947 -12.888 -1.535 1.00 83.31 125 LEU A C 1
ATOM 994 O O . LEU A 1 125 ? 3.276 -12.610 -0.383 1.00 83.31 125 LEU A O 1
ATOM 998 N N . GLY A 1 126 ? 1.690 -13.240 -1.832 1.00 87.25 126 GLY A N 1
ATOM 999 C CA . GLY A 1 126 ? 0.622 -13.338 -0.835 1.00 87.25 126 GLY A CA 1
ATOM 1000 C C . GLY A 1 126 ? 0.119 -11.983 -0.327 1.00 87.25 126 GLY A C 1
ATOM 1001 O O . GLY A 1 126 ? -0.428 -11.894 0.773 1.00 87.25 126 GLY A O 1
ATOM 1002 N N . TYR A 1 127 ? 0.290 -10.910 -1.101 1.00 90.88 127 TYR A N 1
ATOM 1003 C CA . TYR A 1 127 ? -0.119 -9.542 -0.741 1.00 90.88 127 TYR A CA 1
ATOM 1004 C C . TYR A 1 127 ? -1.539 -9.198 -1.202 1.00 90.88 127 TYR A C 1
ATOM 1006 O O . TYR A 1 127 ? -1.986 -8.057 -1.067 1.00 90.88 127 TYR A O 1
ATOM 1014 N N . ILE A 1 128 ? -2.271 -10.178 -1.730 1.00 90.94 128 ILE A N 1
ATOM 1015 C CA . ILE A 1 128 ? -3.667 -10.060 -2.144 1.00 90.94 128 ILE A CA 1
ATOM 1016 C C . ILE A 1 128 ? -4.459 -11.159 -1.442 1.00 90.94 128 ILE A C 1
ATOM 1018 O O . ILE A 1 128 ? -4.099 -12.331 -1.506 1.00 90.94 128 ILE A O 1
ATOM 1022 N N . ASP A 1 129 ? -5.542 -10.773 -0.778 1.00 91.50 129 ASP A N 1
ATOM 1023 C CA . ASP A 1 129 ? -6.538 -11.704 -0.266 1.00 91.50 129 ASP A CA 1
ATOM 1024 C C . ASP A 1 129 ? -7.679 -11.776 -1.289 1.00 91.50 129 ASP A C 1
ATOM 1026 O O . ASP A 1 129 ? -8.394 -10.802 -1.511 1.00 91.50 129 ASP A O 1
ATOM 1030 N N . PHE A 1 130 ? -7.827 -12.914 -1.965 1.00 88.75 130 PHE A N 1
ATOM 1031 C CA . PHE A 1 130 ? -8.877 -13.099 -2.974 1.00 88.75 130 PHE A CA 1
ATOM 1032 C C . PHE A 1 130 ? -10.243 -13.454 -2.364 1.00 88.75 130 PHE A C 1
ATOM 1034 O O . PHE A 1 130 ? -11.234 -13.502 -3.089 1.00 88.75 130 PHE A O 1
ATOM 1041 N N . GLN A 1 131 ? -10.304 -13.705 -1.052 1.00 88.75 131 GLN A N 1
ATOM 1042 C CA . GLN A 1 131 ? -11.517 -14.111 -0.337 1.00 88.75 131 GLN A CA 1
ATOM 1043 C C . GLN A 1 131 ? -12.113 -12.983 0.518 1.00 88.75 131 GLN A C 1
ATOM 1045 O O . GLN A 1 131 ? -13.229 -13.124 1.022 1.00 88.75 131 GLN A O 1
ATOM 1050 N N . LYS A 1 132 ? -11.411 -11.853 0.680 1.00 88.62 132 LYS A N 1
ATOM 1051 C CA . LYS A 1 132 ? -11.930 -10.704 1.435 1.00 88.62 132 LYS A CA 1
ATOM 1052 C C . LYS A 1 132 ? -13.072 -9.972 0.721 1.00 88.62 132 LYS A C 1
ATOM 1054 O O . LYS A 1 132 ? -13.268 -10.059 -0.492 1.00 88.62 132 LYS A O 1
ATOM 1059 N N . GLY A 1 133 ? -13.788 -9.177 1.517 1.00 88.06 133 GLY A N 1
ATOM 1060 C CA . GLY A 1 133 ? -14.798 -8.232 1.049 1.00 88.06 133 GLY A CA 1
ATOM 1061 C C . GLY A 1 133 ? -14.240 -7.096 0.182 1.00 88.06 133 GLY A C 1
ATOM 1062 O O . GLY A 1 133 ? -13.047 -7.022 -0.111 1.00 88.06 133 GLY A O 1
ATOM 1063 N N . CYS A 1 134 ? -15.137 -6.203 -0.238 1.00 91.94 134 CYS A N 1
ATOM 1064 C CA . CYS A 1 134 ? -14.845 -5.182 -1.241 1.00 91.94 134 CYS A CA 1
ATOM 1065 C C . CYS A 1 134 ? -13.753 -4.186 -0.820 1.00 91.94 134 CYS A C 1
ATOM 1067 O O . CYS A 1 134 ? -13.782 -3.633 0.284 1.00 91.94 134 CYS A O 1
ATOM 1069 N N . TYR A 1 135 ? -12.828 -3.926 -1.746 1.00 93.88 135 TYR A N 1
ATOM 1070 C CA . TYR A 1 135 ? -11.778 -2.916 -1.635 1.00 93.88 135 TYR A CA 1
ATOM 1071 C C . TYR A 1 135 ? -11.575 -2.191 -2.972 1.00 93.88 135 TYR A C 1
ATOM 1073 O O . TYR A 1 135 ? -11.963 -2.680 -4.035 1.00 93.88 135 TYR A O 1
ATOM 1081 N N . LEU A 1 136 ? -10.963 -1.006 -2.934 1.00 94.94 136 LEU A N 1
ATOM 1082 C CA . LEU A 1 136 ? -10.787 -0.186 -4.133 1.00 94.94 136 LEU A CA 1
ATOM 1083 C C . LEU A 1 136 ? -9.934 -0.898 -5.196 1.00 94.94 136 LEU A C 1
ATOM 1085 O O . LEU A 1 136 ? -8.829 -1.355 -4.915 1.00 94.94 136 LEU A O 1
ATOM 1089 N N . GLY A 1 137 ? -10.433 -0.959 -6.434 1.00 94.00 137 GLY A N 1
ATOM 1090 C CA . GLY A 1 137 ? -9.723 -1.578 -7.558 1.00 94.00 137 GLY A CA 1
ATOM 1091 C C . GLY A 1 137 ? -9.806 -3.110 -7.593 1.00 94.00 137 GLY A C 1
ATOM 1092 O O . GLY A 1 137 ? -9.169 -3.727 -8.453 1.00 94.00 137 GLY A O 1
ATOM 1093 N N . GLN A 1 138 ? -10.593 -3.731 -6.703 1.00 94.81 138 GLN A N 1
ATOM 1094 C CA . GLN A 1 138 ? -10.787 -5.182 -6.650 1.00 94.81 138 GLN A CA 1
ATOM 1095 C C . GLN A 1 138 ? -11.295 -5.753 -7.974 1.00 94.81 138 GLN A C 1
ATOM 1097 O O . GLN A 1 138 ? -10.837 -6.815 -8.383 1.00 94.81 138 GLN A O 1
ATOM 1102 N N . GLU A 1 139 ? -12.194 -5.068 -8.682 1.00 94.25 139 GLU A N 1
ATOM 1103 C CA . GLU A 1 139 ? -12.784 -5.575 -9.925 1.00 94.25 139 GLU A CA 1
ATOM 1104 C C . GLU A 1 139 ? -11.722 -5.805 -11.001 1.00 94.25 139 GLU A C 1
ATOM 1106 O O . GLU A 1 139 ? -11.809 -6.755 -11.782 1.00 94.25 139 GLU A O 1
ATOM 1111 N N . ILE A 1 140 ? -10.695 -4.953 -11.031 1.00 92.50 140 ILE A N 1
ATOM 1112 C CA . ILE A 1 140 ? -9.562 -5.097 -11.943 1.00 92.50 140 ILE A CA 1
ATOM 1113 C C . ILE A 1 140 ? -8.669 -6.252 -11.493 1.00 92.50 140 ILE A C 1
ATOM 1115 O O . ILE A 1 140 ? -8.316 -7.086 -12.323 1.00 92.50 140 ILE A O 1
ATOM 1119 N N . VAL A 1 141 ? -8.361 -6.354 -10.196 1.00 91.62 141 VAL A N 1
ATOM 1120 C CA . VAL A 1 141 ? -7.567 -7.466 -9.642 1.00 91.62 141 VAL A CA 1
ATOM 1121 C C . VAL A 1 141 ? -8.238 -8.815 -9.906 1.00 91.62 141 VAL A C 1
ATOM 1123 O O . VAL A 1 141 ? -7.602 -9.716 -10.444 1.00 91.62 141 VAL A O 1
ATOM 1126 N N . ALA A 1 142 ? -9.529 -8.948 -9.603 1.00 90.81 142 ALA A N 1
ATOM 1127 C CA . ALA A 1 142 ? -10.299 -10.169 -9.817 1.00 90.81 142 ALA A CA 1
ATOM 1128 C C . ALA A 1 142 ? -10.421 -10.516 -11.308 1.00 90.81 142 ALA A C 1
ATOM 1130 O O . ALA A 1 142 ? -10.289 -11.677 -11.694 1.00 90.81 142 ALA A O 1
ATOM 1131 N N . ARG A 1 143 ? -10.625 -9.509 -12.171 1.00 89.81 143 ARG A N 1
ATOM 1132 C CA . ARG A 1 143 ? -10.663 -9.706 -13.626 1.00 89.81 143 ARG A CA 1
ATOM 1133 C C . ARG A 1 143 ? -9.330 -10.199 -14.165 1.00 89.81 143 ARG A C 1
ATOM 1135 O O . ARG A 1 143 ? -9.338 -11.058 -15.044 1.00 89.81 143 ARG A O 1
ATOM 1142 N N . ILE A 1 144 ? -8.221 -9.629 -13.694 1.00 87.56 144 ILE A N 1
ATOM 1143 C CA . ILE A 1 144 ? -6.890 -10.096 -14.067 1.00 87.56 144 ILE A CA 1
ATOM 1144 C C . ILE A 1 144 ? -6.745 -11.527 -13.566 1.00 87.56 144 ILE A C 1
ATOM 1146 O O . ILE A 1 144 ? -6.617 -12.388 -14.413 1.00 87.56 144 ILE A O 1
ATOM 1150 N N . TYR A 1 145 ? -6.943 -11.818 -12.277 1.00 87.00 145 TYR A N 1
ATOM 1151 C CA . TYR A 1 145 ? -6.861 -13.178 -11.719 1.00 87.00 145 TYR A CA 1
ATOM 1152 C C . TYR A 1 145 ? -7.622 -14.238 -12.536 1.00 87.00 145 TYR A C 1
ATOM 1154 O O . TYR A 1 145 ? -7.073 -15.283 -12.874 1.00 87.00 145 TYR A O 1
ATOM 1162 N N . ALA A 1 146 ? -8.872 -13.949 -12.912 1.00 84.81 146 ALA A N 1
ATOM 1163 C CA . ALA A 1 146 ? -9.700 -14.862 -13.697 1.00 84.81 146 ALA A CA 1
ATOM 1164 C C . ALA A 1 146 ? -9.204 -15.051 -15.144 1.00 84.81 146 ALA A C 1
ATOM 1166 O O . ALA A 1 146 ? -9.364 -16.129 -15.709 1.00 84.81 146 ALA A O 1
ATOM 1167 N N . LYS A 1 147 ? -8.618 -14.013 -15.759 1.00 79.38 147 LYS A N 1
ATOM 1168 C CA . LYS A 1 147 ? -8.053 -14.071 -17.121 1.00 79.38 147 LYS A CA 1
ATOM 1169 C C . LYS A 1 147 ? -6.619 -14.603 -17.161 1.00 79.38 147 LYS A C 1
ATOM 1171 O O . LYS A 1 147 ? -6.228 -15.231 -18.140 1.00 79.38 147 LYS A O 1
ATOM 1176 N N . ASP A 1 148 ? -5.837 -14.317 -16.129 1.00 60.38 148 ASP A N 1
ATOM 1177 C CA . ASP A 1 148 ? -4.390 -14.509 -16.071 1.00 60.38 148 ASP A CA 1
ATOM 1178 C C . ASP A 1 148 ? -3.972 -15.930 -15.681 1.00 60.38 148 ASP A C 1
ATOM 1180 O O . ASP A 1 148 ? -2.783 -16.233 -15.745 1.00 60.38 148 ASP A O 1
ATOM 1184 N N . GLN A 1 149 ? -4.917 -16.854 -15.464 1.00 56.56 149 GLN A N 1
ATOM 1185 C CA . GLN A 1 149 ? -4.620 -18.293 -15.540 1.00 56.56 149 GLN A CA 1
ATOM 1186 C C . GLN A 1 149 ? -4.047 -18.721 -16.920 1.00 56.56 149 GLN A C 1
ATOM 1188 O O . GLN A 1 149 ? -3.754 -19.894 -17.123 1.00 56.56 149 GLN A O 1
ATOM 1193 N N . ILE A 1 150 ? -3.884 -17.791 -17.881 1.00 49.50 150 ILE A N 1
ATOM 1194 C CA . ILE A 1 150 ? -3.541 -18.059 -19.285 1.00 49.50 150 ILE A CA 1
ATOM 1195 C C . ILE A 1 150 ? -2.191 -17.447 -19.745 1.00 49.50 150 ILE A C 1
ATOM 1197 O O . ILE A 1 150 ? -1.688 -17.870 -20.780 1.00 49.50 150 ILE A O 1
ATOM 1201 N N . SER A 1 151 ? -1.555 -16.508 -19.020 1.00 53.59 151 SER A N 1
ATOM 1202 C CA . SER A 1 151 ? -0.103 -16.159 -19.076 1.00 53.59 151 SER A CA 1
ATOM 1203 C C . SER A 1 151 ? 0.178 -14.680 -18.773 1.00 53.59 151 SER A C 1
ATOM 1205 O O . SER A 1 151 ? -0.132 -13.776 -19.550 1.00 53.59 151 SER A O 1
ATOM 1207 N N . HIS A 1 152 ? 0.913 -14.424 -17.697 1.00 58.25 152 HIS A N 1
ATOM 1208 C CA . HIS A 1 152 ? 1.339 -13.074 -17.332 1.00 58.25 152 HIS A CA 1
ATOM 1209 C C . HIS A 1 152 ? 2.375 -12.505 -18.306 1.00 58.25 152 HIS A C 1
ATOM 1211 O O . HIS A 1 152 ? 3.281 -13.222 -18.723 1.00 58.25 152 HIS A O 1
ATOM 1217 N N . LYS A 1 153 ? 2.268 -11.225 -18.692 1.00 62.56 153 LYS A N 1
ATOM 1218 C CA . LYS A 1 153 ? 3.206 -10.572 -19.636 1.00 62.56 153 LYS A CA 1
ATOM 1219 C C . LYS A 1 153 ? 4.351 -9.795 -18.971 1.00 62.56 153 LYS A C 1
ATOM 1221 O O . LYS A 1 153 ? 5.327 -9.476 -19.648 1.00 62.56 153 LYS A O 1
ATOM 1226 N N . LYS A 1 154 ? 4.234 -9.482 -17.679 1.00 69.12 154 LYS A N 1
ATOM 1227 C CA . LYS A 1 154 ? 5.249 -8.795 -16.866 1.00 69.12 154 LYS A CA 1
ATOM 1228 C C . LYS A 1 154 ? 5.192 -9.331 -15.435 1.00 69.12 154 LYS A C 1
ATOM 1230 O O . LYS A 1 154 ? 4.110 -9.687 -14.957 1.00 69.12 154 LYS A O 1
ATOM 1235 N N . ARG A 1 155 ? 6.349 -9.427 -14.787 1.00 76.31 155 ARG A N 1
ATOM 1236 C CA . ARG A 1 155 ? 6.503 -9.930 -13.417 1.00 76.31 155 ARG A CA 1
ATOM 1237 C C . ARG A 1 155 ? 7.631 -9.191 -12.715 1.00 76.31 155 ARG A C 1
ATOM 1239 O O . ARG A 1 155 ? 8.539 -8.676 -13.370 1.00 76.31 155 ARG A O 1
ATOM 1246 N N . LEU A 1 156 ? 7.579 -9.170 -11.389 1.00 76.12 156 LEU A N 1
ATOM 1247 C CA . LEU A 1 156 ? 8.690 -8.697 -10.584 1.00 76.12 156 LEU A CA 1
ATOM 1248 C C . LEU A 1 156 ? 9.875 -9.651 -10.764 1.00 76.12 156 LEU A C 1
ATOM 1250 O O . LEU A 1 156 ? 9.705 -10.868 -10.751 1.00 76.12 156 LEU A O 1
ATOM 1254 N N . GLY A 1 157 ? 11.071 -9.107 -10.932 1.00 71.38 157 GLY A N 1
ATOM 1255 C CA . GLY A 1 157 ? 12.315 -9.857 -10.971 1.00 71.38 157 GLY A CA 1
ATOM 1256 C C . GLY A 1 157 ? 13.371 -9.243 -10.064 1.00 71.38 157 GLY A C 1
ATOM 1257 O O . GLY A 1 157 ? 13.285 -8.084 -9.654 1.00 71.38 157 GLY A O 1
ATOM 1258 N N . ILE A 1 158 ? 14.366 -10.054 -9.737 1.00 68.88 158 ILE A N 1
ATOM 1259 C CA . ILE A 1 158 ? 15.563 -9.657 -9.007 1.00 68.88 158 ILE A CA 1
ATOM 1260 C C . ILE A 1 158 ? 16.651 -9.371 -10.040 1.00 68.88 158 ILE A C 1
ATOM 1262 O O . ILE A 1 158 ? 16.953 -10.220 -10.881 1.00 68.88 158 ILE A O 1
ATOM 1266 N N . TRP A 1 159 ? 17.215 -8.168 -9.990 1.00 66.44 159 TRP A N 1
ATOM 1267 C CA . TRP A 1 159 ? 18.258 -7.690 -10.886 1.00 66.44 159 TRP A CA 1
ATOM 1268 C C . TRP A 1 159 ? 19.573 -7.483 -10.129 1.00 66.44 159 TRP A C 1
ATOM 1270 O O . TRP A 1 159 ? 19.656 -6.699 -9.181 1.00 66.44 159 TRP A O 1
ATOM 1280 N N . THR A 1 160 ? 20.627 -8.157 -10.578 1.00 57.50 160 THR A N 1
ATOM 1281 C CA . THR A 1 160 ? 21.985 -8.048 -10.032 1.00 57.50 160 THR A CA 1
ATOM 1282 C C . THR A 1 160 ? 22.890 -7.369 -11.058 1.00 57.50 160 THR A C 1
ATOM 1284 O O . THR A 1 160 ? 23.757 -7.978 -11.674 1.00 57.50 160 THR A O 1
ATOM 1287 N N . GLY A 1 161 ? 22.680 -6.069 -11.273 1.00 60.91 161 GLY A N 1
ATOM 1288 C CA . GLY A 1 161 ? 23.453 -5.275 -12.232 1.00 60.91 161 GLY A CA 1
ATOM 1289 C C . GLY A 1 161 ? 23.362 -3.773 -11.966 1.00 60.91 161 GLY A C 1
ATOM 1290 O O . GLY A 1 161 ? 22.746 -3.344 -10.990 1.00 60.91 161 GLY A O 1
ATOM 1291 N N . SER A 1 162 ? 23.964 -2.951 -12.835 1.00 60.88 162 SER A N 1
ATOM 1292 C CA . SER A 1 162 ? 23.900 -1.489 -12.675 1.00 60.88 162 SER A CA 1
ATOM 1293 C C . SER A 1 162 ? 22.451 -0.988 -12.723 1.00 60.88 162 SER A C 1
ATOM 1295 O O . SER A 1 162 ? 21.688 -1.362 -13.618 1.00 60.88 162 SER A O 1
ATOM 1297 N N . VAL A 1 163 ? 22.094 -0.122 -11.771 1.00 55.88 163 VAL A N 1
ATOM 1298 C CA . VAL A 1 163 ? 20.750 0.460 -11.608 1.00 55.88 163 VAL A CA 1
ATOM 1299 C C . VAL A 1 163 ? 20.377 1.356 -12.791 1.00 55.88 163 VAL A C 1
ATOM 1301 O O . VAL A 1 163 ? 19.213 1.415 -13.177 1.00 55.88 163 VAL A O 1
ATOM 1304 N N . ASP A 1 164 ? 21.368 1.981 -13.434 1.00 58.62 164 ASP A N 1
ATOM 1305 C CA . ASP A 1 164 ? 21.171 2.906 -14.560 1.00 58.62 164 ASP A CA 1
ATOM 1306 C C . ASP A 1 164 ? 20.530 2.237 -15.789 1.00 58.62 164 ASP A C 1
ATOM 1308 O O . ASP A 1 164 ? 19.954 2.913 -16.644 1.00 58.62 164 ASP A O 1
ATOM 1312 N N . LYS A 1 165 ? 20.621 0.902 -15.880 1.00 55.84 165 LYS A N 1
ATOM 1313 C CA . LYS A 1 165 ? 20.014 0.103 -16.953 1.00 55.84 165 LYS A CA 1
ATOM 1314 C C . LYS A 1 165 ? 18.539 -0.227 -16.707 1.00 55.84 165 LYS A C 1
ATOM 1316 O O . LYS A 1 165 ? 17.880 -0.719 -17.618 1.00 55.84 165 LYS A O 1
ATOM 1321 N N . VAL A 1 166 ? 18.013 0.028 -15.508 1.00 57.16 166 VAL A N 1
ATOM 1322 C CA . VAL A 1 166 ? 16.649 -0.353 -15.116 1.00 57.16 166 VAL A CA 1
ATOM 1323 C C . VAL A 1 166 ? 15.837 0.887 -14.743 1.00 57.16 166 VAL A C 1
ATOM 1325 O O . VAL A 1 166 ? 15.303 1.007 -13.643 1.00 57.16 166 VAL A O 1
ATOM 1328 N N . GLN A 1 167 ? 15.761 1.828 -15.691 1.00 50.69 167 GLN A N 1
ATOM 1329 C CA . GLN A 1 167 ? 15.181 3.172 -15.519 1.00 50.69 167 GLN A CA 1
ATOM 1330 C C . GLN A 1 167 ? 13.715 3.176 -15.047 1.00 50.69 167 GLN A C 1
ATOM 1332 O O . GLN A 1 167 ? 13.287 4.150 -14.437 1.00 50.69 167 GLN A O 1
ATOM 1337 N N . ASP A 1 168 ? 12.993 2.066 -15.234 1.00 52.38 168 ASP A N 1
ATOM 1338 C CA . ASP A 1 168 ? 11.599 1.878 -14.812 1.00 52.38 168 ASP A CA 1
ATOM 1339 C C . ASP A 1 168 ? 11.451 0.900 -13.623 1.00 52.38 168 ASP A C 1
ATOM 1341 O O . ASP A 1 168 ? 10.382 0.330 -13.398 1.00 52.38 168 ASP A O 1
ATOM 1345 N N . ALA A 1 169 ? 12.519 0.621 -12.865 1.00 52.22 169 ALA A N 1
ATOM 1346 C CA . ALA A 1 169 ? 12.451 -0.313 -11.744 1.00 52.22 169 ALA A CA 1
ATOM 1347 C C . ALA A 1 169 ? 11.594 0.237 -10.595 1.00 52.22 169 ALA A C 1
ATOM 1349 O O . ALA A 1 169 ? 11.864 1.278 -9.988 1.00 52.22 169 ALA A O 1
ATOM 1350 N N . CYS A 1 170 ? 10.580 -0.535 -10.227 1.00 57.06 170 CYS A N 1
ATOM 1351 C CA . CYS A 1 170 ? 9.897 -0.388 -8.961 1.00 57.06 170 CYS A CA 1
ATOM 1352 C C . CYS A 1 170 ? 10.730 -1.078 -7.888 1.00 57.06 170 CYS A C 1
ATOM 1354 O O . CYS A 1 170 ? 10.423 -2.232 -7.658 1.00 57.06 170 CYS A O 1
ATOM 1356 N N . LEU A 1 171 ? 11.791 -0.473 -7.320 1.00 54.62 171 LEU A N 1
ATOM 1357 C CA . LEU A 1 171 ? 12.297 -0.827 -5.976 1.00 54.62 171 LEU A CA 1
ATOM 1358 C C . LEU A 1 171 ? 13.612 -0.187 -5.521 1.00 54.62 171 LEU A C 1
ATOM 1360 O O . LEU A 1 171 ? 14.569 -0.033 -6.273 1.00 54.62 171 LEU A O 1
ATOM 1364 N N . TYR A 1 172 ? 13.668 -0.029 -4.195 1.00 50.34 172 TYR A N 1
ATOM 1365 C CA . TYR A 1 172 ? 14.858 -0.245 -3.375 1.00 50.34 172 TYR A CA 1
ATOM 1366 C C . TYR A 1 172 ? 14.554 -1.407 -2.415 1.00 50.34 172 TYR A C 1
ATOM 1368 O O . TYR A 1 172 ? 13.764 -1.253 -1.493 1.00 50.34 172 TYR A O 1
ATOM 1376 N N . SER A 1 173 ? 15.163 -2.566 -2.614 1.00 46.94 173 SER A N 1
ATOM 1377 C CA . SER A 1 173 ? 15.413 -3.554 -1.556 1.00 46.94 173 SER A CA 1
ATOM 1378 C C . SER A 1 173 ? 16.745 -4.173 -1.925 1.00 46.94 173 SER A C 1
ATOM 1380 O O . SER A 1 173 ? 16.907 -4.659 -3.042 1.00 46.94 173 SER A O 1
ATOM 1382 N N . TYR A 1 174 ? 17.708 -4.069 -1.014 1.00 48.28 174 TYR A N 1
ATOM 1383 C CA . TYR A 1 174 ? 18.992 -4.735 -1.140 1.00 48.28 174 TYR A CA 1
ATOM 1384 C C . TYR A 1 174 ? 18.831 -6.158 -0.616 1.00 48.28 174 TYR A C 1
ATOM 1386 O O . TYR A 1 174 ? 19.204 -6.448 0.518 1.00 48.28 174 TYR A O 1
ATOM 1394 N N . HIS A 1 175 ? 18.321 -7.071 -1.438 1.00 47.91 175 HIS A N 1
ATOM 1395 C CA . HIS A 1 175 ? 18.541 -8.484 -1.157 1.00 47.91 175 HIS A CA 1
ATOM 1396 C C . HIS A 1 175 ? 19.992 -8.809 -1.542 1.00 47.91 175 HIS A C 1
ATOM 1398 O O . HIS A 1 175 ? 20.323 -8.888 -2.724 1.00 47.91 175 HIS A O 1
ATOM 1404 N N . HIS A 1 176 ? 20.890 -8.898 -0.556 1.00 52.22 176 HIS A N 1
ATOM 1405 C CA . HIS A 1 176 ? 22.317 -9.219 -0.747 1.00 52.22 176 HIS A CA 1
ATOM 1406 C C . HIS A 1 176 ? 23.104 -8.320 -1.730 1.00 52.22 176 HIS A C 1
ATOM 1408 O O . HIS A 1 176 ? 24.061 -8.781 -2.340 1.00 52.22 176 HIS A O 1
ATOM 1414 N N . GLY A 1 177 ? 22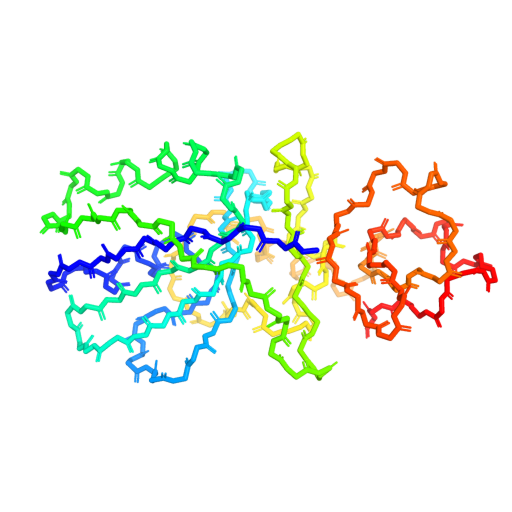.750 -7.040 -1.891 1.00 53.94 177 GLY A N 1
ATOM 1415 C CA . GLY A 1 177 ? 23.436 -6.159 -2.857 1.00 53.94 177 GLY A CA 1
ATOM 1416 C C . GLY A 1 177 ? 22.689 -5.950 -4.184 1.00 53.94 177 GLY A C 1
ATOM 1417 O O . GLY A 1 177 ? 23.153 -5.173 -5.013 1.00 53.94 177 GLY A O 1
ATOM 1418 N N . SER A 1 178 ? 21.536 -6.598 -4.364 1.00 55.34 178 SER A N 1
ATOM 1419 C CA . SER A 1 178 ? 20.747 -6.594 -5.608 1.00 55.34 178 SER A CA 1
ATOM 1420 C C . SER A 1 178 ? 19.695 -5.485 -5.639 1.00 55.34 178 SER A C 1
ATOM 1422 O O . SER A 1 178 ? 19.301 -4.977 -4.593 1.00 55.34 178 SER A O 1
ATOM 1424 N N . VAL A 1 179 ? 19.201 -5.139 -6.829 1.00 62.56 179 VAL A N 1
ATOM 1425 C CA . VAL A 1 179 ? 18.050 -4.247 -7.028 1.00 62.56 179 VAL A CA 1
ATOM 1426 C C . VAL A 1 179 ? 16.862 -5.080 -7.476 1.00 62.56 179 VAL A C 1
ATOM 1428 O O . VAL A 1 179 ? 16.972 -5.922 -8.357 1.00 62.56 179 VAL A O 1
ATOM 1431 N N . LEU A 1 180 ? 15.699 -4.861 -6.881 1.00 62.41 180 LEU A N 1
ATOM 1432 C CA . LEU A 1 180 ? 14.478 -5.463 -7.399 1.00 62.41 180 LEU A CA 1
ATOM 1433 C C . LEU A 1 180 ? 13.912 -4.577 -8.525 1.00 62.41 180 LEU A C 1
ATOM 1435 O O . LEU A 1 180 ? 14.050 -3.357 -8.504 1.00 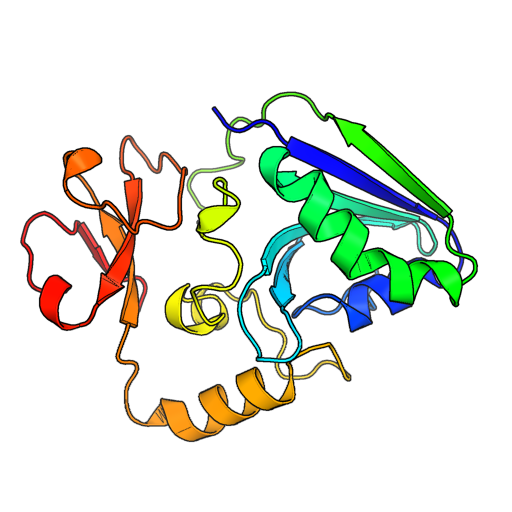62.41 180 LEU A O 1
ATOM 1439 N N . ALA A 1 181 ? 13.308 -5.180 -9.542 1.00 61.22 181 ALA A N 1
ATOM 1440 C CA . ALA A 1 181 ? 12.817 -4.449 -10.702 1.00 61.22 181 ALA A CA 1
ATOM 1441 C C . ALA A 1 181 ? 11.631 -5.148 -11.357 1.00 61.22 181 ALA A C 1
ATOM 1443 O O . ALA A 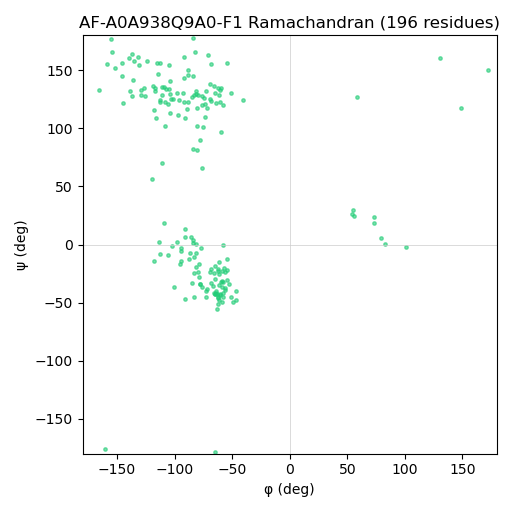1 181 ? 11.511 -6.370 -11.331 1.00 61.22 181 ALA A O 1
ATOM 1444 N N . VAL A 1 182 ? 10.759 -4.379 -12.003 1.00 59.72 182 VAL A N 1
ATOM 1445 C CA . VAL A 1 182 ? 9.698 -4.957 -12.833 1.00 59.72 182 VAL A CA 1
ATOM 1446 C C . VAL A 1 182 ? 10.301 -5.333 -14.177 1.00 59.72 182 VAL A C 1
ATOM 1448 O O . VAL A 1 182 ? 10.748 -4.461 -14.917 1.00 59.72 182 VAL A O 1
ATOM 1451 N N . LEU A 1 183 ? 10.291 -6.622 -14.510 1.00 57.31 183 LEU A N 1
ATOM 1452 C CA . LEU A 1 183 ? 10.819 -7.120 -15.775 1.00 57.31 183 LEU A CA 1
ATOM 1453 C C . LEU A 1 183 ? 9.663 -7.434 -16.733 1.00 57.31 183 LEU A C 1
ATOM 1455 O O . LEU A 1 183 ? 8.737 -8.197 -16.421 1.00 57.31 183 LEU A O 1
ATOM 1459 N N . SER A 1 184 ? 9.707 -6.849 -17.932 1.00 53.72 184 SER A N 1
ATOM 1460 C CA . SER A 1 184 ? 8.851 -7.293 -19.035 1.00 53.72 184 SER A CA 1
ATOM 1461 C C . SER A 1 184 ? 9.278 -8.683 -19.512 1.00 53.72 184 SER A C 1
ATOM 1463 O O . SER A 1 184 ? 10.436 -9.057 -19.347 1.00 53.72 184 SER A O 1
ATOM 1465 N N . LYS A 1 185 ? 8.355 -9.440 -20.127 1.00 53.22 185 LYS A N 1
ATOM 1466 C CA . LYS A 1 185 ? 8.640 -10.765 -20.711 1.00 53.22 185 LYS A CA 1
ATOM 1467 C C . LYS A 1 185 ? 9.905 -10.803 -21.573 1.00 53.22 185 LYS A C 1
ATOM 1469 O O . LYS A 1 185 ? 10.678 -11.746 -21.468 1.00 53.22 185 LYS A O 1
ATOM 1474 N N . ASP A 1 186 ? 10.136 -9.762 -22.366 1.00 49.84 186 ASP A N 1
ATOM 1475 C CA . ASP A 1 186 ? 11.288 -9.675 -23.272 1.00 49.84 186 ASP A CA 1
ATOM 1476 C C . ASP A 1 186 ? 12.628 -9.543 -22.524 1.00 49.84 186 ASP A C 1
ATOM 1478 O O . ASP A 1 186 ? 13.681 -9.876 -23.061 1.00 49.84 186 ASP A O 1
ATOM 1482 N N . LEU A 1 187 ? 12.592 -9.098 -21.263 1.00 52.59 187 LEU A N 1
ATOM 1483 C CA . LEU A 1 187 ? 13.758 -8.951 -20.391 1.00 52.59 187 LEU A CA 1
ATOM 1484 C C . LEU A 1 187 ? 13.992 -10.180 -19.497 1.00 52.59 187 LEU A C 1
ATOM 1486 O O . LEU A 1 187 ? 15.015 -10.242 -18.821 1.00 52.59 187 LEU A O 1
ATOM 1490 N N . TRP A 1 188 ? 13.098 -11.181 -19.507 1.00 58.09 188 TRP A N 1
ATOM 1491 C CA . TRP A 1 188 ? 13.245 -12.412 -18.707 1.00 58.09 188 TRP A CA 1
ATOM 1492 C C . TRP A 1 188 ? 14.453 -13.262 -19.124 1.00 58.09 188 TRP A C 1
ATOM 1494 O O . TRP A 1 188 ? 14.894 -14.117 -18.363 1.00 58.09 188 TRP A O 1
ATOM 1504 N N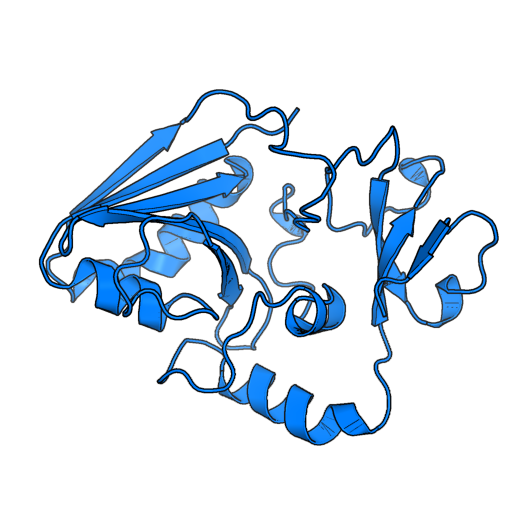 . HIS A 1 189 ? 14.977 -13.043 -20.332 1.00 53.72 189 HIS A N 1
ATOM 1505 C CA . HIS A 1 189 ? 16.102 -13.788 -20.901 1.00 53.72 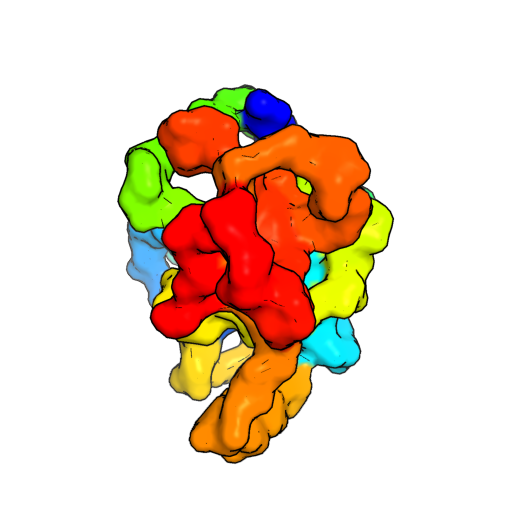189 HIS A CA 1
ATOM 1506 C C . HIS A 1 189 ? 17.468 -13.124 -20.670 1.00 53.72 189 HIS A C 1
ATOM 1508 O O . HIS A 1 189 ? 18.488 -13.675 -21.087 1.00 53.72 189 HIS A O 1
ATOM 1514 N N . LEU A 1 190 ? 17.515 -11.936 -20.055 1.00 53.62 190 LEU A N 1
ATOM 1515 C CA . LEU A 1 190 ? 18.781 -11.266 -19.769 1.00 53.62 190 LEU A CA 1
ATOM 1516 C C . LEU A 1 190 ? 19.548 -12.042 -18.691 1.00 53.62 190 LEU A C 1
ATOM 1518 O O . LEU A 1 190 ? 19.038 -12.251 -17.597 1.00 53.62 190 LEU A O 1
ATOM 1522 N N . GLN A 1 191 ? 20.795 -12.420 -18.988 1.00 47.72 191 GLN A N 1
ATOM 1523 C CA . GLN A 1 191 ? 21.683 -13.158 -18.071 1.00 47.72 191 GLN A CA 1
ATOM 1524 C C . GLN A 1 191 ? 22.010 -12.393 -16.770 1.00 47.72 191 GLN A C 1
ATOM 1526 O O . GLN A 1 191 ? 22.489 -12.995 -15.817 1.00 47.72 191 GLN A O 1
ATOM 1531 N N . GLU A 1 192 ? 21.748 -11.081 -16.733 1.00 51.53 192 GLU A N 1
ATOM 1532 C CA . GLU A 1 192 ? 21.930 -10.183 -15.577 1.00 51.53 192 GLU A CA 1
ATOM 1533 C C . GLU A 1 192 ? 20.698 -10.164 -14.624 1.00 51.53 192 GLU A C 1
ATOM 1535 O O . GLU A 1 192 ? 20.753 -9.578 -13.542 1.00 51.53 192 GLU A O 1
ATOM 1540 N N . ALA A 1 193 ? 19.577 -10.804 -14.996 1.00 51.44 193 ALA A N 1
ATOM 1541 C CA . ALA A 1 193 ? 18.422 -11.006 -14.119 1.00 51.44 193 ALA A CA 1
ATOM 1542 C C . ALA A 1 193 ? 18.572 -12.339 -13.372 1.00 51.44 193 ALA A C 1
ATOM 1544 O O . ALA A 1 193 ? 18.445 -13.412 -13.958 1.00 51.44 193 ALA A O 1
ATOM 1545 N N . GLU A 1 194 ? 18.835 -12.277 -12.068 1.00 51.69 194 GLU A N 1
ATOM 1546 C CA . GLU A 1 194 ? 19.133 -13.461 -11.258 1.00 51.69 194 GLU A CA 1
ATOM 1547 C C . GLU A 1 194 ? 17.920 -14.399 -11.141 1.00 51.69 194 GLU A C 1
ATOM 1549 O O . GLU A 1 194 ? 18.065 -15.623 -11.113 1.00 51.69 194 GLU A O 1
ATOM 1554 N N . ARG A 1 195 ? 16.704 -13.827 -11.076 1.00 57.75 195 ARG A N 1
ATOM 1555 C CA . ARG A 1 195 ? 15.453 -14.590 -10.952 1.00 57.75 195 ARG A CA 1
ATOM 1556 C C . ARG A 1 195 ? 14.218 -13.737 -11.244 1.00 57.75 195 ARG A C 1
ATOM 1558 O O . ARG A 1 195 ? 14.052 -12.672 -10.659 1.00 57.75 195 ARG A O 1
ATOM 1565 N N . VAL A 1 196 ? 13.290 -14.231 -12.063 1.00 57.00 196 VAL A N 1
ATOM 1566 C CA . VAL A 1 196 ? 11.914 -13.701 -12.103 1.00 57.00 196 VAL A CA 1
ATOM 1567 C C . VAL A 1 196 ? 11.129 -14.331 -10.949 1.00 57.00 196 VAL A C 1
ATOM 1569 O O . VAL A 1 196 ? 11.201 -15.542 -10.735 1.00 57.00 196 VAL A O 1
ATOM 1572 N N . ILE A 1 197 ? 10.408 -13.516 -10.180 1.00 60.81 197 ILE A N 1
ATOM 1573 C CA . ILE A 1 197 ? 9.485 -13.987 -9.143 1.00 60.81 197 ILE A CA 1
ATOM 1574 C C . ILE A 1 197 ? 8.213 -14.450 -9.868 1.00 60.81 197 ILE A C 1
ATOM 1576 O O . ILE A 1 197 ? 7.314 -13.645 -10.147 1.00 60.81 197 ILE A O 1
ATOM 1580 N N . CYS A 1 198 ? 8.224 -15.736 -10.232 1.00 55.06 198 CYS A N 1
ATOM 1581 C CA . CYS A 1 198 ? 7.167 -16.504 -10.896 1.00 55.06 198 CYS A CA 1
ATOM 1582 C C . CYS A 1 198 ? 6.448 -17.434 -9.921 1.00 55.06 198 CYS A C 1
ATOM 1584 O O . CYS A 1 198 ? 7.130 -17.962 -9.013 1.00 55.06 198 CYS A O 1
#

pLDDT: mean 78.26, std 16.61, range [44.12, 96.81]

Sequence (198 aa):
MICIEKAIFQGANASKILHQCTTRSGSSYITEPQISVMLNRQGRVLALVRVTALNPEAYYIEYPAPLSALIKEHLDPFLRLSRVRAEWRISQIFEEPSPQLVVPWIVNPIHSGLWTAFDLSCDLLGYIDFQKGCYLGQEIVARIYAKDQISHKKRLGIWTGSVDKVQDACLYSYHHGSVLAVLSKDLWHLQEAERVIC

Nearest PDB structures (foldseek):
  3gir-assembly1_A  TM=9.220E-01  e=1.580E-06  Bartonella henselae
  1wos-assembly1_A  TM=6.515E-01  e=9.729E-08  Thermotoga maritima
  4pab-assembly2_B  TM=5.690E-01  e=5.383E-07  Rattus norvegicus
  3gsi-assembly1_A  TM=6.297E-01  e=6.787E-06  Arthrobacter globiformis
  1pj6-assembly1_A  TM=6.035E-01  e=3.602E-06  Arthrobacter globiformis

Radius of gyration: 16.51 Å; Cα contacts (8 Å, |Δi|>4): 409; chains: 1; bounding box: 41×32×42 Å

Mean predicted aligned error: 8.1 Å

Secondary structure (DSSP, 8-state):
-EEEEEEEEESTTHHHHHHHHBSS-SSS---S-EEEEEE-TTSBEEEEEEEEEEETTEEEEEEEGGGHHHHHHHHHHHHHTTT-EEEEEEEEEEPPS-TT-------SGGGTTSSBTTTTTTTTTT---SSS---TTHHHHHHHHHHHTT--SEEEEEE-S-GGG-TT------STT-EEEEEEGGGTT-TTEEEE--

Foldseek 3Di:
DFWKKKKKKFAQCSQVLCCAQWQDRSQPQDQDWAWTFGAALQQFTQWIWTWGHPDNGMIMIMAGPQSVVVVCVSSVVVCVVRVMDMDMDTDPDDDDPDLPQDDLGQNHSVLGRVHHCALAVCVLSVNHDLPGDHYRSNVVVVVCVVVCVPDDFKFKFKFQDDPVVQPNARDDDCSPHITIGIDGPVRCPDPRTPTTSD

Solvent-accessible surface area (backbone atoms only — not comparable to full-atom values): 10805 Å² total; per-residue (Å²): 135,50,56,27,28,31,41,37,30,36,30,87,43,29,32,57,48,45,24,32,49,26,39,31,68,43,74,59,89,43,71,63,72,40,61,26,34,28,40,38,85,85,24,18,32,53,34,47,32,39,39,31,44,78,50,90,34,30,36,35,36,38,32,40,40,71,35,48,67,61,52,50,62,68,44,45,74,55,41,77,77,46,79,34,51,74,49,78,43,79,44,74,68,55,76,82,75,60,94,85,65,88,65,70,33,49,53,57,59,89,59,41,51,75,40,40,50,57,35,59,25,27,68,80,72,61,25,48,45,92,83,58,78,79,30,53,22,43,72,47,52,54,50,44,59,72,59,48,85,76,67,78,65,41,28,22,22,38,30,61,65,73,67,86,79,46,85,78,43,48,38,74,43,68,63,93,82,26,39,33,25,54,34,46,59,88,53,72,76,42,89,54,46,79,40,70,60,122